Protein AF-A0A1Z9ASZ4-F1 (afdb_monomer_lite)

Foldseek 3Di:
DDDPPPPPPLPLQLLLCCQQQALVSNDFPVVLLLVLLVVLQVLQVPFQFEEEQEDLEQLLSLLVCVLCVVLVHAYEYEYWPPADDHDDDPRHGYDDSCVRVVRNTHDVQSVLLCCLSRHPWKYKYWDNQFDAFSVLSNVVSVVLVPDDLQEKEWEFEDDDPVCVVVVPPGFTHDTIIMHTSNRSVQLLCCLQGFGFQSLSRPNHDPDPVSSVVSVPFRGHGRSSVVVCVVPPRDPSHYYHYDYVVNGVLRRQDPVPQPPFDQPFDPGSGGRVSVGNLVRDPPCVSCVVSVSNVSRDPVSDDPVSPPDPDDPPDD

pLDDT: mean 88.01, std 15.87, range [30.89, 98.69]

Radius of gyration: 20.15 Å; chains: 1; bounding box: 49×60×60 Å

Sequence (314 aa):
MTTAVDMYDVSDTLLYSTGKGNWKGFQVPLSSIVKAAESWKKLCANHSKLWLCWNVDPDWCLVQQKLARECGYTPLVGGDSRARPPKLIDGAIYIDFNKHLNLPMFHMVLAIEFAFLYVPDKLAFWHSDLLVRREKLHRIADKMDLMSDKEMLVTLPGRGMKQRLLGQQRRYWELIGCTNRKISEHQFKRGAGWMANIMYHPMSPQDQVEKRRRAKQYYDHGAGVLYWAEHYKPKDCQIHVIKEALLDEGHFSRIRAKNYRSVSPNNAKRDLTSELSLNFNLKDEAAKLGLSDLIAPEDVSTDNVISMTRASGR

Secondary structure (DSSP, 8-state):
------TT-S-HHHHHHHHTTBGGG--S-HHHHHHHHHHHHHHHTT-SEEEEEEESSHHHHHHHHHHHHHTTPEEEEEE-TTSPPPP--TT-EE--TTTTT--S---HHHHHHTHHHH-SSEEEEE-TTB---HHHHHHHHHHHHT--TTEEEEEEPP--HHHHHTT-S--S-SSEEEEEHHHHHHHHHTT-SSSB-GGG-TT----HHHHHHHHTS--STTHHHHHHHHHT--TT-EEEEEEGGGTGGGB--TTT-TT----S-SSTT--STTTHHHH--HHHHHHHHT-GGG--TTTS-GGG----------

Structure (mmCIF, N/CA/C/O backbone):
data_AF-A0A1Z9ASZ4-F1
#
_entry.id   AF-A0A1Z9ASZ4-F1
#
loop_
_atom_site.group_PDB
_atom_site.id
_atom_site.type_symbol
_atom_site.label_atom_id
_atom_site.label_alt_id
_atom_site.label_comp_id
_atom_site.label_asym_id
_atom_site.label_entity_id
_atom_site.label_seq_id
_atom_site.pdbx_PDB_ins_code
_atom_site.Cartn_x
_atom_site.Cartn_y
_atom_site.Cartn_z
_atom_site.occupancy
_atom_site.B_iso_or_equiv
_atom_site.auth_seq_id
_atom_site.auth_comp_id
_atom_site.auth_asym_id
_atom_site.auth_atom_id
_atom_site.pdbx_PDB_model_num
ATOM 1 N N . MET A 1 1 ? 7.250 -41.733 -30.964 1.00 35.12 1 MET A N 1
ATOM 2 C CA . MET A 1 1 ? 6.402 -41.203 -29.878 1.00 35.12 1 MET A CA 1
ATOM 3 C C . MET A 1 1 ? 7.183 -40.105 -29.184 1.00 35.12 1 MET A C 1
ATOM 5 O O . MET A 1 1 ? 7.992 -40.376 -28.310 1.00 35.12 1 MET A O 1
ATOM 9 N N . THR A 1 2 ? 7.044 -38.887 -29.688 1.00 30.89 2 THR A N 1
ATOM 10 C CA . THR A 1 2 ? 7.674 -37.679 -29.156 1.00 30.89 2 THR A CA 1
ATOM 11 C C . THR A 1 2 ? 6.819 -37.189 -27.997 1.00 30.89 2 THR A C 1
ATOM 13 O O . THR A 1 2 ? 5.668 -36.808 -28.188 1.00 30.89 2 THR A O 1
ATOM 16 N N . THR A 1 3 ? 7.364 -37.267 -26.786 1.00 34.31 3 THR A N 1
ATOM 17 C CA . THR A 1 3 ? 6.766 -36.704 -25.577 1.00 34.31 3 THR A CA 1
ATOM 18 C C . THR A 1 3 ? 6.624 -35.200 -25.760 1.00 34.31 3 THR A C 1
ATOM 20 O O . THR A 1 3 ? 7.624 -34.485 -25.847 1.00 34.31 3 THR A O 1
ATOM 23 N N . ALA A 1 4 ? 5.378 -34.741 -25.860 1.00 40.03 4 ALA A N 1
ATOM 24 C CA . ALA A 1 4 ? 5.032 -33.338 -25.745 1.00 40.03 4 ALA A CA 1
ATOM 25 C C . ALA A 1 4 ? 5.576 -32.832 -24.405 1.00 40.03 4 ALA A C 1
ATOM 27 O O . ALA A 1 4 ? 5.196 -33.321 -23.344 1.00 40.03 4 ALA A O 1
ATOM 28 N N . VAL A 1 5 ? 6.525 -31.904 -24.466 1.00 41.91 5 VAL A N 1
ATOM 29 C CA . VAL A 1 5 ? 6.928 -31.120 -23.304 1.00 41.91 5 VAL A CA 1
ATOM 30 C C . VAL A 1 5 ? 5.738 -30.222 -22.990 1.00 41.91 5 VAL A C 1
ATOM 32 O O . VAL A 1 5 ? 5.349 -29.410 -23.829 1.00 41.91 5 VAL A O 1
ATOM 35 N N . ASP A 1 6 ? 5.130 -30.435 -21.825 1.00 38.50 6 ASP A N 1
ATOM 36 C CA . ASP A 1 6 ? 3.978 -29.692 -21.322 1.00 38.50 6 ASP A CA 1
ATOM 37 C C . ASP A 1 6 ? 4.259 -28.182 -21.335 1.00 38.50 6 ASP A C 1
ATOM 39 O O . ASP A 1 6 ? 4.896 -27.621 -20.447 1.00 38.50 6 ASP A O 1
ATOM 43 N N . MET A 1 7 ? 3.762 -27.503 -22.367 1.00 39.53 7 MET A N 1
ATOM 44 C CA . MET A 1 7 ? 3.730 -26.042 -22.465 1.00 39.53 7 MET A CA 1
ATOM 45 C C . MET A 1 7 ? 2.638 -25.412 -21.577 1.00 39.53 7 MET A C 1
ATOM 47 O O . MET A 1 7 ? 2.485 -24.192 -21.575 1.00 39.53 7 MET A O 1
ATOM 51 N N . TYR A 1 8 ? 1.881 -26.222 -20.829 1.00 42.38 8 TYR A N 1
ATOM 52 C CA . TYR A 1 8 ? 0.803 -25.772 -19.943 1.00 42.38 8 TYR A CA 1
ATOM 53 C C . TYR A 1 8 ? 1.256 -25.466 -18.511 1.00 42.38 8 TYR A C 1
ATOM 55 O O . TYR A 1 8 ? 0.498 -24.866 -17.755 1.00 42.38 8 TYR A O 1
ATOM 63 N N . ASP A 1 9 ? 2.502 -25.783 -18.159 1.00 44.31 9 ASP A N 1
ATOM 64 C CA . ASP A 1 9 ? 3.095 -25.466 -16.861 1.00 44.31 9 ASP A CA 1
ATOM 65 C C . ASP A 1 9 ? 3.901 -24.155 -16.957 1.00 44.31 9 ASP A C 1
ATOM 67 O O . ASP A 1 9 ? 5.096 -24.095 -16.652 1.00 44.31 9 ASP A O 1
ATOM 71 N N . VAL A 1 10 ? 3.255 -23.055 -17.388 1.00 51.34 10 VAL A N 1
ATOM 72 C CA . VAL A 1 10 ? 3.687 -21.721 -16.926 1.00 51.34 10 VAL A CA 1
ATOM 73 C C . VAL A 1 10 ? 3.505 -21.782 -15.420 1.00 51.34 10 VAL A C 1
ATOM 75 O O . VAL A 1 10 ? 2.415 -21.511 -14.928 1.00 51.34 10 VAL A O 1
ATOM 78 N N . SER A 1 11 ? 4.539 -22.281 -14.732 1.00 67.25 11 SER A N 1
ATOM 79 C CA . SER A 1 11 ? 4.334 -22.987 -13.470 1.00 67.25 11 SER A CA 1
ATOM 80 C C . SER A 1 11 ? 3.503 -22.132 -12.538 1.00 67.25 11 SER A C 1
ATOM 82 O O . SER A 1 11 ? 3.801 -20.942 -12.409 1.00 67.25 11 SER A O 1
ATOM 84 N N . ASP A 1 12 ? 2.495 -22.702 -11.881 1.00 77.81 12 ASP A N 1
ATOM 85 C CA . ASP A 1 12 ? 1.657 -21.984 -10.911 1.00 77.81 12 ASP A CA 1
ATOM 86 C C . ASP A 1 12 ? 2.499 -21.070 -10.005 1.00 77.81 12 ASP A C 1
ATOM 88 O O . ASP A 1 12 ? 2.131 -19.944 -9.681 1.00 77.81 12 ASP A O 1
ATOM 92 N N . THR A 1 13 ? 3.702 -21.527 -9.657 1.00 82.06 13 THR A N 1
ATOM 93 C CA . THR A 1 13 ? 4.738 -20.787 -8.933 1.00 82.06 13 THR A CA 1
ATOM 94 C C . THR A 1 13 ? 5.042 -19.386 -9.493 1.00 82.06 13 THR A C 1
ATOM 96 O O . THR A 1 13 ? 5.211 -18.453 -8.706 1.00 82.06 13 THR A O 1
ATOM 99 N N . LEU A 1 14 ? 5.115 -19.197 -10.812 1.00 87.69 14 LEU A N 1
ATOM 100 C CA . LEU A 1 14 ? 5.319 -17.896 -11.462 1.00 87.69 14 LEU A CA 1
ATOM 101 C C . LEU A 1 14 ? 4.083 -16.994 -11.351 1.00 87.69 14 LEU A C 1
ATOM 103 O O . LEU A 1 14 ? 4.230 -15.805 -11.063 1.00 87.69 14 LEU A O 1
ATOM 107 N N . LEU A 1 15 ? 2.872 -17.539 -11.488 1.00 89.50 15 LEU A N 1
ATOM 108 C CA . LEU A 1 15 ? 1.638 -16.774 -11.269 1.00 89.50 15 LEU A CA 1
ATOM 109 C C . LEU A 1 15 ? 1.480 -16.368 -9.797 1.00 89.50 15 LEU A C 1
ATOM 111 O O . LEU A 1 15 ? 1.168 -15.212 -9.510 1.00 89.50 15 LEU A O 1
ATOM 115 N N . TYR A 1 16 ? 1.808 -17.255 -8.854 1.00 90.81 16 TYR A N 1
ATOM 116 C CA . TYR A 1 16 ? 1.920 -16.910 -7.431 1.00 90.81 16 TYR A CA 1
ATOM 117 C C . TYR A 1 16 ? 2.991 -15.842 -7.187 1.00 90.81 16 TYR A C 1
ATOM 119 O O . TYR A 1 16 ? 2.774 -14.913 -6.414 1.00 90.81 16 TYR A O 1
ATOM 127 N N . SER A 1 17 ? 4.144 -15.930 -7.855 1.00 91.81 17 SER A N 1
ATOM 128 C CA . SER A 1 17 ? 5.207 -14.921 -7.759 1.00 91.81 17 SER A CA 1
ATOM 129 C C . SER A 1 17 ? 4.745 -13.555 -8.289 1.00 91.81 17 SER A C 1
ATOM 131 O O . SER A 1 17 ? 5.001 -12.531 -7.653 1.00 91.81 17 SER A O 1
ATOM 133 N N . THR A 1 18 ? 3.995 -13.543 -9.396 1.00 93.94 18 THR A N 1
ATOM 134 C CA . THR A 1 18 ? 3.327 -12.345 -9.930 1.00 93.94 18 THR A CA 1
ATOM 135 C C . THR A 1 18 ? 2.382 -11.757 -8.888 1.00 93.94 18 THR A C 1
ATOM 137 O O . THR A 1 18 ? 2.548 -10.602 -8.499 1.00 93.94 18 THR A O 1
ATOM 140 N N . GLY A 1 19 ? 1.448 -12.567 -8.382 1.00 93.69 19 GLY A N 1
ATOM 141 C CA . GLY A 1 19 ? 0.474 -12.170 -7.364 1.00 93.69 19 GLY A CA 1
ATOM 142 C C . GLY A 1 19 ? 1.111 -11.661 -6.076 1.00 93.69 19 GLY A C 1
ATOM 143 O O . GLY A 1 19 ? 0.624 -10.704 -5.480 1.00 93.69 19 GLY A O 1
ATOM 144 N N . LYS A 1 20 ? 2.255 -12.227 -5.682 1.00 92.81 20 LYS A N 1
ATOM 145 C CA . LYS A 1 20 ? 3.039 -11.787 -4.523 1.00 92.81 20 LYS A CA 1
ATOM 146 C C . LYS A 1 20 ? 3.729 -10.433 -4.726 1.00 92.81 20 LYS A C 1
ATOM 148 O O . LYS A 1 20 ? 4.230 -9.881 -3.754 1.00 92.81 20 LYS A O 1
ATOM 153 N N . GLY A 1 21 ? 3.744 -9.884 -5.941 1.00 94.81 21 GLY A N 1
ATOM 154 C CA . GLY A 1 21 ? 4.384 -8.604 -6.228 1.00 94.81 21 GLY A CA 1
ATOM 155 C C . GLY A 1 21 ? 5.868 -8.721 -6.566 1.00 94.81 21 GLY A C 1
ATOM 156 O O . GLY A 1 21 ? 6.655 -7.872 -6.155 1.00 94.81 21 GLY A O 1
ATOM 157 N N . ASN A 1 22 ? 6.280 -9.767 -7.287 1.00 95.75 22 ASN A N 1
ATOM 158 C CA . ASN A 1 22 ? 7.680 -10.005 -7.639 1.00 95.75 22 ASN A CA 1
ATOM 159 C C . ASN A 1 22 ? 7.928 -9.911 -9.152 1.00 95.75 22 ASN A C 1
ATOM 161 O O . ASN A 1 22 ? 7.478 -10.765 -9.918 1.00 95.75 22 ASN A O 1
ATOM 165 N N . TRP A 1 23 ? 8.737 -8.932 -9.570 1.00 96.12 23 TRP A N 1
ATOM 166 C CA . TRP A 1 23 ? 9.070 -8.712 -10.981 1.00 96.12 23 TRP A CA 1
ATOM 167 C C . TRP A 1 23 ? 9.776 -9.894 -11.647 1.00 96.12 23 TRP A C 1
ATOM 169 O O . TRP A 1 23 ? 9.558 -10.139 -12.828 1.00 96.12 23 TRP A O 1
ATOM 179 N N . LYS A 1 24 ? 10.575 -10.676 -10.907 1.00 93.62 24 LYS A N 1
ATOM 180 C CA . LYS A 1 24 ? 11.282 -11.844 -11.465 1.00 93.62 24 LYS A CA 1
ATOM 181 C C . LYS A 1 24 ? 10.321 -12.909 -11.999 1.00 93.62 24 LYS A C 1
ATOM 183 O O . LYS A 1 24 ? 10.670 -13.633 -12.924 1.00 93.62 24 LYS A O 1
ATOM 188 N N . GLY A 1 25 ? 9.148 -13.038 -11.381 1.00 90.94 25 GLY A N 1
ATOM 189 C CA . GLY A 1 25 ? 8.134 -14.011 -11.778 1.00 90.94 25 GLY A CA 1
ATOM 190 C C . GLY A 1 25 ? 6.957 -13.411 -12.535 1.00 90.94 25 GLY A C 1
ATOM 191 O O . GLY A 1 25 ? 6.020 -14.149 -12.802 1.00 90.94 25 GLY A O 1
ATOM 192 N N . PHE A 1 26 ? 6.978 -12.117 -12.858 1.00 94.19 26 PHE A N 1
ATOM 193 C CA . PHE A 1 26 ? 5.825 -11.388 -13.385 1.00 94.19 26 PHE A CA 1
ATOM 194 C C . PHE A 1 26 ? 5.412 -11.882 -14.782 1.00 94.19 26 PHE A C 1
ATOM 196 O O . PHE A 1 26 ? 6.196 -11.777 -15.721 1.00 94.19 26 PHE A O 1
ATOM 203 N N . GLN A 1 27 ? 4.194 -12.418 -14.914 1.00 92.69 27 GLN A N 1
ATOM 204 C CA . GLN A 1 27 ? 3.675 -12.995 -16.171 1.00 92.69 27 GLN A CA 1
ATOM 205 C C . GLN A 1 27 ? 2.541 -12.186 -16.816 1.00 92.69 27 GLN A C 1
ATOM 207 O O . GLN A 1 27 ? 2.201 -12.408 -17.975 1.00 92.69 27 GLN A O 1
ATOM 212 N N . VAL A 1 28 ? 1.920 -11.262 -16.082 1.00 93.00 28 VAL A N 1
ATOM 213 C CA . VAL A 1 28 ? 0.759 -10.516 -16.585 1.00 93.00 28 VAL A CA 1
ATOM 214 C C . VAL A 1 28 ? 1.215 -9.420 -17.556 1.00 93.00 28 VAL A C 1
ATOM 216 O O . VAL A 1 28 ? 2.098 -8.640 -17.210 1.00 93.00 28 VAL A O 1
ATOM 219 N N . PRO A 1 29 ? 0.614 -9.274 -18.751 1.00 94.94 29 PRO A N 1
ATOM 220 C CA . PRO A 1 29 ? 0.920 -8.145 -19.623 1.00 94.94 29 PRO A CA 1
ATOM 221 C C . PRO A 1 29 ? 0.604 -6.807 -18.944 1.00 94.94 29 PRO A C 1
ATOM 223 O O . PRO A 1 29 ? -0.482 -6.621 -18.393 1.00 94.94 29 PRO A O 1
ATOM 226 N N . LEU A 1 30 ? 1.510 -5.828 -19.036 1.00 96.38 30 LEU A N 1
ATOM 227 C CA . LEU A 1 30 ? 1.266 -4.490 -18.475 1.00 96.38 30 LEU A CA 1
ATOM 228 C C . LEU A 1 30 ? 0.004 -3.832 -19.051 1.00 96.38 30 LEU A C 1
ATOM 230 O O . LEU A 1 30 ? -0.693 -3.116 -18.339 1.00 96.38 30 LEU A O 1
ATOM 234 N N . SER A 1 31 ? -0.324 -4.101 -20.317 1.00 96.81 31 SER A N 1
ATOM 235 C CA . SER A 1 31 ? -1.560 -3.629 -20.948 1.00 96.81 31 SER A CA 1
ATOM 236 C C . SER A 1 31 ? -2.815 -4.143 -20.234 1.00 96.81 31 SER A C 1
ATOM 238 O O . SER A 1 31 ? -3.788 -3.400 -20.116 1.00 96.81 31 SER A O 1
ATOM 240 N N . SER A 1 32 ? -2.787 -5.367 -19.699 1.00 96.62 32 SER A N 1
ATOM 241 C CA . SER A 1 32 ? -3.884 -5.929 -18.903 1.00 96.62 32 SER A CA 1
ATOM 242 C C . SER A 1 32 ? -4.061 -5.181 -17.582 1.00 96.62 32 SER A C 1
ATOM 244 O O . SER A 1 32 ? -5.193 -4.891 -17.200 1.00 96.62 32 SER A O 1
ATOM 246 N N . ILE A 1 33 ? -2.960 -4.802 -16.921 1.00 96.56 33 ILE A N 1
ATOM 247 C CA . ILE A 1 33 ? -3.000 -3.966 -15.710 1.00 96.56 33 ILE A CA 1
ATOM 248 C C . ILE A 1 33 ? -3.579 -2.586 -16.026 1.00 96.56 33 ILE A C 1
ATOM 250 O O . ILE A 1 33 ? -4.487 -2.129 -15.338 1.00 96.56 33 ILE A O 1
ATOM 254 N N . VAL A 1 34 ? -3.088 -1.936 -17.086 1.00 97.75 34 VAL A N 1
ATOM 255 C CA . VAL A 1 34 ? -3.568 -0.611 -17.507 1.00 97.75 34 VAL A CA 1
ATOM 256 C C . VAL A 1 34 ? -5.065 -0.645 -17.808 1.00 97.75 34 VAL A C 1
ATOM 258 O O . VAL A 1 34 ? -5.797 0.219 -17.330 1.00 97.75 34 VAL A O 1
ATOM 261 N N . LYS A 1 35 ? -5.533 -1.675 -18.521 1.00 97.56 35 LYS A N 1
ATOM 262 C CA . LYS A 1 35 ? -6.955 -1.869 -18.821 1.00 97.56 35 LYS A CA 1
ATOM 263 C C . LYS A 1 35 ? -7.788 -2.111 -17.558 1.00 97.56 35 LYS A C 1
ATOM 265 O O . LYS A 1 35 ? -8.846 -1.510 -17.403 1.00 97.56 35 LYS A O 1
ATOM 270 N N . ALA A 1 36 ? -7.322 -2.955 -16.635 1.00 96.50 36 ALA A N 1
ATOM 271 C CA . ALA A 1 36 ? -8.015 -3.190 -15.366 1.00 96.50 36 ALA A CA 1
ATOM 272 C C . ALA A 1 36 ? -8.135 -1.893 -14.544 1.00 96.50 36 ALA A C 1
ATOM 274 O O . ALA A 1 36 ? -9.211 -1.577 -14.019 1.00 96.50 36 ALA A O 1
ATOM 275 N N . ALA A 1 37 ? -7.065 -1.094 -14.526 1.00 97.94 37 ALA A N 1
ATOM 276 C CA . ALA A 1 37 ? -6.996 0.169 -13.807 1.00 97.94 37 ALA A CA 1
ATOM 277 C C . ALA A 1 37 ? -7.974 1.242 -14.306 1.00 97.94 37 ALA A C 1
ATOM 279 O O . ALA A 1 37 ? -8.291 2.155 -13.546 1.00 97.94 37 ALA A O 1
ATOM 280 N N . GLU A 1 38 ? -8.522 1.130 -15.520 1.00 97.81 38 GLU A N 1
ATOM 281 C CA . GLU A 1 38 ? -9.578 2.036 -15.995 1.00 97.81 38 GLU A CA 1
ATOM 282 C C . GLU A 1 38 ? -10.813 1.994 -15.087 1.00 97.81 38 GLU A C 1
ATOM 284 O O . GLU A 1 38 ? -11.397 3.033 -14.772 1.00 97.81 38 GLU A O 1
ATOM 289 N N . SER A 1 39 ? -11.199 0.796 -14.638 1.00 96.75 39 SER A N 1
ATOM 290 C CA . SER A 1 39 ? -12.317 0.615 -13.707 1.00 96.75 39 SER A CA 1
ATOM 291 C C . SER A 1 39 ? -11.983 1.141 -12.311 1.00 96.75 39 SER A C 1
ATOM 293 O O . SER A 1 39 ? -12.792 1.847 -11.710 1.00 96.75 39 SER A O 1
ATOM 295 N N . TRP A 1 40 ? -10.763 0.880 -11.836 1.00 97.75 40 TRP A N 1
ATOM 296 C CA . TRP A 1 40 ? -10.290 1.337 -10.531 1.00 97.75 40 TRP A CA 1
ATOM 297 C C . TRP A 1 40 ? -10.275 2.864 -10.470 1.00 97.75 40 TRP A C 1
ATOM 299 O O . TRP A 1 40 ? -10.755 3.468 -9.516 1.00 97.75 40 TRP A O 1
ATOM 309 N N . LYS A 1 41 ? -9.801 3.497 -11.547 1.00 98.06 41 LYS A N 1
ATOM 310 C CA . LYS A 1 41 ? -9.755 4.951 -11.691 1.00 98.06 41 LYS A CA 1
ATOM 311 C C . LYS A 1 41 ? -11.144 5.578 -11.630 1.00 98.06 41 LYS A C 1
ATOM 313 O O . LYS A 1 41 ? -11.299 6.619 -11.001 1.00 98.06 41 LYS A O 1
ATOM 318 N N . LYS A 1 42 ? -12.149 4.963 -12.268 1.00 97.62 42 LYS A N 1
ATOM 319 C CA . LYS A 1 42 ? -13.539 5.452 -12.223 1.00 97.62 42 LYS A CA 1
ATOM 320 C C . LYS A 1 42 ? -14.086 5.448 -10.798 1.00 97.62 42 LYS A C 1
ATOM 322 O O . LYS A 1 42 ? -14.699 6.429 -10.397 1.00 97.62 42 LYS A O 1
ATOM 327 N N . LEU A 1 43 ? -13.822 4.383 -10.040 1.00 97.31 43 LEU A N 1
ATOM 328 C CA . LEU A 1 43 ? -14.247 4.269 -8.642 1.00 97.31 43 LEU A CA 1
ATOM 329 C C . LEU A 1 43 ? -13.542 5.295 -7.740 1.00 97.31 43 LEU A C 1
ATOM 331 O O . LEU A 1 43 ? -14.159 5.846 -6.838 1.00 97.31 43 LEU A O 1
ATOM 335 N N . CYS A 1 44 ? -12.275 5.605 -8.017 1.00 97.69 44 CYS A N 1
ATOM 336 C CA . CYS A 1 44 ? -11.472 6.520 -7.203 1.00 97.69 44 CYS A CA 1
ATOM 337 C C . CYS A 1 44 ? -11.568 8.005 -7.601 1.00 97.69 44 CYS A C 1
ATOM 339 O O . CYS A 1 44 ? -11.042 8.852 -6.882 1.00 97.69 44 CYS A O 1
ATOM 341 N N . ALA A 1 45 ? -12.201 8.347 -8.729 1.00 95.19 45 ALA A N 1
ATOM 342 C CA . ALA A 1 45 ? -12.064 9.660 -9.375 1.00 95.19 45 ALA A CA 1
ATOM 343 C C . ALA A 1 45 ? -12.410 10.864 -8.478 1.00 95.19 45 ALA A C 1
ATOM 345 O O . ALA A 1 45 ? -11.771 11.907 -8.591 1.00 95.19 45 ALA A O 1
ATOM 346 N N . ASN A 1 46 ? -13.380 10.709 -7.573 1.00 92.75 46 ASN A N 1
ATOM 347 C CA . ASN A 1 46 ? -13.906 11.796 -6.741 1.00 92.75 46 ASN A CA 1
ATOM 348 C C . ASN A 1 46 ? -13.365 11.792 -5.299 1.00 92.75 46 ASN A C 1
ATOM 350 O O . ASN A 1 46 ? -13.909 12.479 -4.438 1.00 92.75 46 ASN A O 1
ATOM 354 N N . HIS A 1 47 ? -12.301 11.033 -5.023 1.00 94.00 47 HIS A N 1
ATOM 355 C CA . HIS A 1 47 ? -11.778 10.842 -3.669 1.00 94.00 47 HIS A CA 1
ATOM 356 C C . HIS A 1 47 ? -10.319 11.287 -3.567 1.00 94.00 47 HIS A C 1
ATOM 358 O O . HIS A 1 47 ? -9.404 10.562 -3.945 1.00 94.00 47 HIS A O 1
ATOM 364 N N . SER A 1 48 ? -10.082 12.480 -3.021 1.00 86.38 48 SER A N 1
ATOM 365 C CA . SER A 1 48 ? -8.729 13.035 -2.844 1.00 86.38 48 SER A CA 1
ATOM 366 C C . SER A 1 48 ? -7.945 12.405 -1.686 1.00 86.38 48 SER A C 1
ATOM 368 O O . SER A 1 48 ? -6.716 12.452 -1.683 1.00 86.38 48 SER A O 1
ATOM 370 N N . LYS A 1 49 ? -8.639 11.793 -0.719 1.00 93.06 49 LYS A N 1
ATOM 371 C CA . LYS A 1 49 ? -8.053 11.117 0.446 1.00 93.06 49 LYS A CA 1
ATOM 372 C C . LYS A 1 49 ? -8.439 9.644 0.451 1.00 93.06 49 LYS A C 1
ATOM 374 O O . LYS A 1 49 ? -9.491 9.280 0.971 1.00 93.06 49 LYS A O 1
ATOM 379 N N . LEU A 1 50 ? -7.595 8.804 -0.140 1.00 98.06 50 LEU A N 1
ATOM 380 C CA . LEU A 1 50 ? -7.791 7.355 -0.176 1.00 98.06 50 LEU A CA 1
ATOM 381 C C . LEU A 1 50 ? -6.827 6.659 0.780 1.00 98.06 50 LEU A C 1
ATOM 383 O O . LEU A 1 50 ? -5.628 6.952 0.778 1.00 98.06 50 LEU A O 1
ATOM 387 N N . TRP A 1 51 ? -7.349 5.706 1.553 1.00 98.62 51 TRP A N 1
ATOM 388 C CA . TRP A 1 51 ? -6.546 4.831 2.404 1.00 98.62 51 TRP A CA 1
ATOM 389 C C . TRP A 1 51 ? -6.771 3.366 2.035 1.00 98.62 51 TRP A C 1
ATOM 391 O O . TRP A 1 51 ? -7.856 2.829 2.255 1.00 98.62 51 TRP A O 1
ATOM 401 N N . LEU A 1 52 ? -5.749 2.705 1.488 1.00 98.69 52 LEU A N 1
ATOM 402 C CA . LEU A 1 52 ? -5.815 1.291 1.129 1.00 98.69 52 LEU A CA 1
ATOM 403 C C . LEU A 1 52 ? -5.891 0.422 2.390 1.00 98.69 52 LEU A C 1
ATOM 405 O O . LEU A 1 52 ? -4.907 0.291 3.121 1.00 98.69 52 LEU A O 1
ATOM 409 N N . CYS A 1 53 ? -7.050 -0.191 2.607 1.00 98.44 53 CYS A N 1
ATOM 410 C CA . CYS A 1 53 ? -7.296 -1.197 3.634 1.00 98.44 53 CYS A CA 1
ATOM 411 C C . CYS A 1 53 ? -7.254 -2.572 2.957 1.00 98.44 53 CYS A C 1
ATOM 413 O O . CYS A 1 53 ? -8.157 -2.916 2.192 1.00 98.44 53 CYS A O 1
ATOM 415 N N . TRP A 1 54 ? -6.181 -3.337 3.176 1.00 97.88 54 TRP A N 1
ATOM 416 C CA . TRP A 1 54 ? -5.982 -4.609 2.481 1.00 97.88 54 TRP A CA 1
ATOM 417 C C . TRP A 1 54 ? -6.572 -5.781 3.264 1.00 97.88 54 TRP A C 1
ATOM 419 O O . TRP A 1 54 ? -6.077 -6.146 4.329 1.00 97.88 54 TRP A O 1
ATOM 429 N N . ASN A 1 55 ? -7.618 -6.390 2.717 1.00 97.06 55 ASN A N 1
ATOM 430 C CA . ASN A 1 55 ? -8.303 -7.516 3.323 1.00 97.06 55 ASN A CA 1
ATOM 431 C C . ASN A 1 55 ? -7.497 -8.814 3.171 1.00 97.06 55 ASN A C 1
ATOM 433 O O . ASN A 1 55 ? -7.377 -9.371 2.077 1.00 97.06 55 ASN A O 1
ATOM 437 N N . VAL A 1 56 ? -6.982 -9.300 4.297 1.00 94.12 56 VAL A N 1
ATOM 438 C CA . VAL A 1 56 ? -6.578 -10.705 4.484 1.00 94.12 56 VAL A CA 1
ATOM 439 C C . VAL A 1 56 ? -7.446 -11.399 5.531 1.00 94.12 56 VAL A C 1
ATOM 441 O O . VAL A 1 56 ? -7.579 -12.614 5.498 1.00 94.12 56 VAL A O 1
ATOM 444 N N . ASP A 1 57 ? -8.074 -10.624 6.414 1.00 93.69 57 ASP A N 1
ATOM 445 C CA . ASP A 1 57 ? -9.095 -11.058 7.355 1.00 93.69 57 ASP A CA 1
ATOM 446 C C . ASP A 1 57 ? -10.193 -9.972 7.421 1.00 93.69 57 ASP A C 1
ATOM 448 O O . ASP A 1 57 ? -9.859 -8.802 7.656 1.00 93.69 57 ASP A O 1
ATOM 452 N N . PRO A 1 58 ? -11.479 -10.323 7.206 1.00 93.62 58 PRO A N 1
ATOM 453 C CA . PRO A 1 58 ? -12.577 -9.356 7.159 1.00 93.62 58 PRO A CA 1
ATOM 454 C C . PRO A 1 58 ? -12.727 -8.500 8.413 1.00 93.62 58 PRO A C 1
ATOM 456 O O . PRO A 1 58 ? -13.032 -7.311 8.299 1.00 93.62 58 PRO A O 1
ATOM 459 N N . ASP A 1 59 ? -12.515 -9.083 9.592 1.00 92.88 59 ASP A N 1
ATOM 460 C CA . ASP A 1 59 ? -12.801 -8.422 10.864 1.00 92.88 59 ASP A CA 1
ATOM 461 C C . ASP A 1 59 ? -11.683 -7.411 11.168 1.00 92.88 59 ASP A C 1
ATOM 463 O O . ASP A 1 59 ? -11.938 -6.265 11.546 1.00 92.88 59 ASP A O 1
ATOM 467 N N . TRP A 1 60 ? -10.434 -7.788 10.885 1.00 94.88 60 TRP A N 1
ATOM 468 C CA . TRP A 1 60 ? -9.285 -6.880 10.945 1.00 94.88 60 TRP A CA 1
ATOM 469 C C . TRP A 1 60 ? -9.403 -5.741 9.930 1.00 94.88 60 TRP A C 1
ATOM 471 O O . TRP A 1 60 ? -9.184 -4.572 10.264 1.00 94.88 60 TRP A O 1
ATOM 481 N N . CYS A 1 61 ? -9.791 -6.072 8.695 1.00 97.06 61 CYS A N 1
ATOM 482 C CA . CYS A 1 61 ? -10.003 -5.091 7.638 1.00 97.06 61 CYS A CA 1
ATOM 483 C C . CYS A 1 61 ? -11.096 -4.085 8.021 1.00 97.06 61 CYS A C 1
ATOM 485 O O . CYS A 1 61 ? -10.959 -2.893 7.749 1.00 97.06 61 CYS A O 1
ATOM 487 N N . LEU A 1 62 ? -12.161 -4.532 8.689 1.00 96.69 62 LEU A N 1
ATOM 488 C CA . LEU A 1 62 ? -13.236 -3.657 9.146 1.00 96.69 62 LEU A CA 1
ATOM 489 C C . LEU A 1 62 ? -12.753 -2.639 10.192 1.00 96.69 62 LEU A C 1
ATOM 491 O O . LEU A 1 62 ? -13.082 -1.455 10.087 1.00 96.69 62 LEU A O 1
ATOM 495 N N . VAL A 1 63 ? -11.930 -3.056 11.162 1.00 97.19 63 VAL A N 1
ATOM 496 C CA . VAL A 1 63 ? -11.328 -2.129 12.143 1.00 97.19 63 VAL A CA 1
ATOM 497 C C . VAL A 1 63 ? -10.439 -1.101 11.440 1.00 97.19 63 VAL A C 1
ATOM 499 O O . VAL A 1 63 ? -10.533 0.097 11.713 1.00 97.19 63 VAL A O 1
ATOM 502 N N . GLN A 1 64 ? -9.627 -1.548 10.482 1.00 98.00 64 GLN A N 1
ATOM 503 C CA . GLN A 1 64 ? -8.801 -0.673 9.649 1.00 98.00 64 GLN A CA 1
ATOM 504 C C . GLN A 1 64 ? -9.642 0.352 8.868 1.00 98.00 64 GLN A C 1
ATOM 506 O O . GLN A 1 64 ? -9.329 1.543 8.881 1.00 98.00 64 GLN A O 1
ATOM 511 N N . GLN A 1 65 ? -10.747 -0.067 8.247 1.00 98.25 65 GLN A N 1
ATOM 512 C CA . GLN A 1 65 ? -11.657 0.851 7.554 1.00 98.25 65 GLN A CA 1
ATOM 513 C C . GLN A 1 65 ? -12.212 1.924 8.499 1.00 98.25 65 GLN A C 1
ATOM 515 O O . GLN A 1 65 ? -12.220 3.107 8.152 1.00 98.25 65 GLN A O 1
ATOM 520 N N . LYS A 1 66 ? -12.652 1.534 9.704 1.00 98.00 66 LYS A N 1
ATOM 521 C CA . LYS A 1 66 ? -13.177 2.477 10.704 1.00 98.00 66 LYS A CA 1
ATOM 522 C C . LYS A 1 66 ? -12.113 3.494 11.125 1.00 98.00 66 LYS A C 1
ATOM 524 O O . LYS A 1 66 ? -12.410 4.685 11.149 1.00 98.00 66 LYS A O 1
ATOM 529 N N . LEU A 1 67 ? -10.878 3.047 11.357 1.00 98.25 67 LEU A N 1
ATOM 530 C CA . LEU A 1 67 ? -9.737 3.916 11.669 1.00 98.25 67 LEU A CA 1
ATOM 531 C C . LEU A 1 67 ? -9.414 4.907 10.539 1.00 98.25 67 LEU A C 1
ATOM 533 O O . LEU A 1 67 ? -9.182 6.089 10.798 1.00 98.25 67 LEU A O 1
ATOM 537 N N . ALA A 1 68 ? -9.422 4.452 9.283 1.00 98.19 68 ALA A N 1
ATOM 538 C CA . ALA A 1 68 ? -9.206 5.330 8.132 1.00 98.19 68 ALA A CA 1
ATOM 539 C C . ALA A 1 68 ? -10.297 6.412 8.046 1.00 98.19 68 ALA A C 1
ATOM 541 O O . ALA A 1 68 ? -9.989 7.590 7.849 1.00 98.19 68 ALA A O 1
ATOM 542 N N . ARG A 1 69 ? -11.561 6.029 8.271 1.00 98.00 69 ARG A N 1
ATOM 543 C CA . ARG A 1 69 ? -12.695 6.962 8.308 1.00 98.00 69 ARG A CA 1
ATOM 544 C C . ARG A 1 69 ? -12.590 7.967 9.453 1.00 98.00 69 ARG A C 1
ATOM 546 O O . ARG A 1 69 ? -12.862 9.141 9.225 1.00 98.00 69 ARG A O 1
ATOM 553 N N . GLU A 1 70 ? -12.181 7.546 10.652 1.00 97.50 70 GLU A N 1
ATOM 554 C CA . GLU A 1 70 ? -11.939 8.462 11.784 1.00 97.50 70 GLU A CA 1
ATOM 555 C C . GLU A 1 70 ? -10.897 9.538 11.431 1.00 97.50 70 GLU A C 1
ATOM 557 O O . GLU A 1 70 ? -11.028 10.685 11.849 1.00 97.50 70 GLU A O 1
ATOM 562 N N . CYS A 1 71 ? -9.913 9.209 10.589 1.00 97.50 71 CYS A N 1
ATOM 563 C CA . CYS A 1 71 ? -8.916 10.161 10.092 1.00 97.50 71 CYS A CA 1
ATOM 564 C C . CYS A 1 71 ? -9.409 11.036 8.923 1.00 97.50 71 CYS A C 1
ATOM 566 O O . CYS A 1 71 ? -8.627 11.797 8.356 1.00 97.50 71 CYS A O 1
ATOM 568 N N . GLY A 1 72 ? -10.677 10.924 8.518 1.00 96.81 72 GLY A N 1
ATOM 569 C CA . GLY A 1 72 ? -11.239 11.665 7.386 1.00 96.81 72 GLY A CA 1
ATOM 570 C C . GLY A 1 72 ? -10.801 11.146 6.012 1.00 96.81 72 GLY A C 1
ATOM 571 O O . GLY A 1 72 ? -10.932 11.863 5.018 1.00 96.81 72 GLY A O 1
ATOM 572 N N . TYR A 1 73 ? -10.275 9.920 5.935 1.00 98.12 73 TYR A N 1
ATOM 573 C CA . TYR A 1 73 ? -9.941 9.261 4.673 1.00 98.12 73 TYR A CA 1
ATOM 574 C C . TYR A 1 73 ? -11.096 8.371 4.216 1.00 98.12 73 TYR A C 1
ATOM 576 O O . TYR A 1 73 ? -11.786 7.749 5.022 1.00 98.12 73 TYR A O 1
ATOM 584 N N . THR A 1 74 ? -11.282 8.266 2.900 1.00 98.31 74 THR A N 1
ATOM 585 C CA . THR A 1 74 ? -12.148 7.244 2.309 1.00 98.31 74 THR A CA 1
ATOM 586 C C . THR A 1 74 ? -11.413 5.900 2.338 1.00 98.31 74 THR A C 1
ATOM 588 O O . THR A 1 74 ? -10.341 5.791 1.726 1.00 98.31 74 THR A O 1
ATOM 591 N N . PRO A 1 75 ? -11.953 4.862 3.004 1.00 98.62 75 PRO A N 1
ATOM 592 C CA . PRO A 1 75 ? -11.368 3.532 2.943 1.00 98.62 75 PRO A CA 1
ATOM 593 C C . PRO A 1 75 ? -11.484 2.975 1.525 1.00 98.62 75 PRO A C 1
ATOM 595 O O . PRO A 1 75 ? -12.581 2.813 0.989 1.00 98.62 75 PRO A O 1
ATOM 598 N N . LEU A 1 76 ? -10.338 2.672 0.927 1.00 98.69 76 LEU A N 1
ATOM 599 C CA . LEU A 1 76 ? -10.236 1.927 -0.316 1.00 98.69 76 LEU A CA 1
ATOM 600 C C . LEU A 1 76 ? -9.939 0.472 0.029 1.00 98.69 76 LEU A C 1
ATOM 602 O O . LEU A 1 76 ? -8.831 0.138 0.439 1.00 98.69 76 LEU A O 1
ATOM 606 N N . VAL A 1 77 ? -10.926 -0.394 -0.121 1.00 98.62 77 VAL A N 1
ATOM 607 C CA . VAL A 1 77 ? -10.846 -1.795 0.272 1.00 98.62 77 VAL A CA 1
ATOM 608 C C . VAL A 1 77 ? -10.487 -2.643 -0.942 1.00 98.62 77 VAL A C 1
ATOM 610 O O . VAL A 1 77 ? -11.233 -2.710 -1.917 1.00 98.62 77 VAL A O 1
ATOM 613 N N . GLY A 1 78 ? -9.333 -3.296 -0.867 1.00 97.62 78 GLY A N 1
ATOM 614 C CA . GLY A 1 78 ? -8.933 -4.392 -1.752 1.00 97.62 78 GLY A CA 1
ATOM 615 C C . GLY A 1 78 ? -8.654 -5.637 -0.917 1.00 97.62 78 GLY A C 1
ATOM 616 O O . GLY A 1 78 ? -8.793 -5.598 0.304 1.00 97.62 78 GLY A O 1
ATOM 617 N N . GLY A 1 79 ? -8.242 -6.743 -1.526 1.00 95.44 79 GLY A N 1
ATOM 618 C CA . GLY A 1 79 ? -7.929 -7.938 -0.750 1.00 95.44 79 GLY A CA 1
ATOM 619 C C . GLY A 1 79 ? -7.215 -9.022 -1.527 1.00 95.44 79 GLY A C 1
ATOM 620 O O . GLY A 1 79 ? -7.200 -9.028 -2.759 1.00 95.44 79 GLY A O 1
ATOM 621 N N . ASP A 1 80 ? -6.629 -9.948 -0.774 1.00 92.38 80 ASP A N 1
ATOM 622 C CA . ASP A 1 80 ? -6.179 -11.217 -1.330 1.00 92.38 80 ASP A CA 1
ATOM 623 C C . ASP A 1 80 ? -7.414 -12.007 -1.784 1.00 92.38 80 ASP A C 1
ATOM 625 O O . ASP A 1 80 ? -8.373 -12.143 -1.026 1.00 92.38 80 ASP A O 1
ATOM 629 N N . SER A 1 81 ? -7.402 -12.537 -3.007 1.00 88.25 81 SER A N 1
ATOM 630 C CA . SER A 1 81 ? -8.530 -13.290 -3.576 1.00 88.25 81 SER A CA 1
ATOM 631 C C . SER A 1 81 ? -8.877 -14.564 -2.803 1.00 88.25 81 SER A C 1
ATOM 633 O O . SER A 1 81 ? -9.929 -15.152 -3.038 1.00 88.25 81 SER A O 1
ATOM 635 N N . ARG A 1 82 ? -7.996 -15.005 -1.901 1.00 90.19 82 ARG A N 1
ATOM 636 C CA . ARG A 1 82 ? -8.219 -16.145 -1.003 1.00 90.19 82 ARG A CA 1
ATOM 637 C C . ARG A 1 82 ? -8.970 -15.765 0.274 1.00 90.19 82 ARG A C 1
ATOM 639 O O . ARG A 1 82 ? -9.542 -16.638 0.918 1.00 90.19 82 ARG A O 1
ATOM 646 N N . ALA A 1 83 ? -8.964 -14.485 0.649 1.00 89.88 83 ALA A N 1
ATOM 647 C CA . ALA A 1 83 ? -9.652 -14.015 1.841 1.00 89.88 83 ALA A CA 1
ATOM 648 C C . ALA A 1 83 ? -11.169 -14.021 1.622 1.00 89.88 83 ALA A C 1
ATOM 650 O O . ALA A 1 83 ? -11.663 -13.768 0.521 1.00 89.88 83 ALA A O 1
ATOM 651 N N . ARG A 1 84 ? -11.927 -14.238 2.702 1.00 90.50 84 ARG A N 1
ATOM 652 C CA . ARG A 1 84 ? -13.380 -14.023 2.680 1.00 90.50 84 ARG A CA 1
ATOM 653 C C . ARG A 1 84 ? -13.691 -12.564 2.309 1.00 90.50 84 ARG A C 1
ATOM 655 O O . ARG A 1 84 ? -12.910 -11.682 2.676 1.00 90.50 84 ARG A O 1
ATOM 662 N N . PRO A 1 85 ? -14.822 -12.283 1.637 1.00 90.31 85 PRO A N 1
ATOM 663 C CA . PRO A 1 85 ? -15.218 -10.913 1.327 1.00 90.31 85 PRO A CA 1
ATOM 664 C C . PRO A 1 85 ? -15.269 -10.027 2.586 1.00 90.31 85 PRO A C 1
ATOM 666 O O . PRO A 1 85 ? -15.795 -10.468 3.612 1.00 90.31 85 PRO A O 1
ATOM 669 N N . PRO A 1 86 ? -14.732 -8.795 2.538 1.00 92.69 86 PRO A N 1
ATOM 670 C CA . PRO A 1 86 ? -14.764 -7.891 3.679 1.00 92.69 86 PRO A CA 1
ATOM 671 C C . PRO A 1 86 ? -16.164 -7.298 3.870 1.00 92.69 86 PRO A C 1
ATOM 673 O O . PRO A 1 86 ? -16.869 -7.015 2.900 1.00 92.69 86 PRO A O 1
ATOM 676 N N . LYS A 1 87 ? -16.539 -7.027 5.124 1.00 94.38 87 LYS A N 1
ATOM 677 C CA . LYS A 1 87 ? -17.626 -6.082 5.420 1.00 94.38 87 LYS A CA 1
ATOM 678 C C . LYS A 1 87 ? -17.154 -4.675 5.050 1.00 94.38 87 LYS A C 1
ATOM 680 O O . LYS A 1 87 ? -15.999 -4.331 5.303 1.00 94.38 87 LYS A O 1
ATOM 685 N N . LEU A 1 88 ? -18.035 -3.874 4.461 1.00 96.94 88 LEU A N 1
ATOM 686 C CA . LEU A 1 88 ? -17.738 -2.499 4.066 1.00 96.94 88 LEU A CA 1
ATOM 687 C C . LEU A 1 88 ? -18.480 -1.536 4.982 1.00 96.94 88 LEU A C 1
ATOM 689 O O . LEU A 1 88 ? -19.678 -1.704 5.203 1.00 96.94 88 LEU A O 1
ATOM 693 N N . ILE A 1 89 ? -17.778 -0.531 5.499 1.00 96.69 89 ILE A N 1
ATOM 694 C CA . ILE A 1 89 ? -18.445 0.588 6.171 1.00 96.69 89 ILE A CA 1
ATOM 695 C C . ILE A 1 89 ? -19.055 1.547 5.148 1.00 96.69 89 ILE A C 1
ATOM 697 O O . ILE A 1 89 ? -18.573 1.652 4.018 1.00 96.69 89 ILE A O 1
ATOM 701 N N . ASP A 1 90 ? -20.063 2.307 5.570 1.00 95.44 90 ASP A N 1
ATOM 702 C CA . ASP A 1 90 ? -20.656 3.358 4.745 1.00 95.44 90 ASP A CA 1
ATOM 703 C C . ASP A 1 90 ? -19.590 4.324 4.212 1.00 95.44 90 ASP A C 1
ATOM 705 O O . ASP A 1 90 ? -18.741 4.828 4.956 1.00 95.44 90 ASP A O 1
ATOM 709 N N . GLY A 1 91 ? -19.644 4.569 2.902 1.00 95.38 91 GLY A N 1
ATOM 710 C CA . GLY A 1 91 ? -18.701 5.422 2.180 1.00 95.38 91 GLY A CA 1
ATOM 711 C C . GLY A 1 91 ? -17.388 4.745 1.770 1.00 95.38 91 GLY A C 1
ATOM 712 O O . GLY A 1 91 ? -16.596 5.380 1.078 1.00 95.38 91 GLY A O 1
ATOM 713 N N . ALA A 1 92 ? -17.139 3.485 2.146 1.00 98.00 92 ALA A N 1
ATOM 714 C CA . ALA A 1 92 ? -15.983 2.741 1.651 1.00 98.00 92 ALA A CA 1
ATOM 715 C C . ALA A 1 92 ? -16.125 2.386 0.161 1.00 98.00 92 ALA A C 1
ATOM 717 O O . ALA A 1 92 ? -17.217 2.114 -0.340 1.00 98.00 92 ALA A O 1
ATOM 718 N N . ILE A 1 93 ? -14.993 2.336 -0.541 1.00 98.06 93 ILE A N 1
ATOM 719 C CA . ILE A 1 93 ? -14.906 1.904 -1.940 1.00 98.06 93 ILE A CA 1
ATOM 720 C C . ILE A 1 93 ? -14.315 0.506 -1.958 1.00 98.06 93 ILE A C 1
ATOM 722 O O . ILE A 1 93 ? -13.218 0.307 -1.447 1.00 98.06 93 ILE A O 1
ATOM 726 N N . TYR A 1 94 ? -14.984 -0.445 -2.600 1.00 98.00 94 TYR A N 1
ATOM 727 C CA . TYR A 1 94 ? -14.420 -1.771 -2.829 1.00 98.00 94 TYR A CA 1
ATOM 728 C C . TYR A 1 94 ? -13.905 -1.925 -4.259 1.00 98.00 94 TYR A C 1
ATOM 730 O O . TYR A 1 94 ? -14.607 -1.606 -5.222 1.00 98.00 94 TYR A O 1
ATOM 738 N N . ILE A 1 95 ? -12.686 -2.447 -4.390 1.00 97.75 95 ILE A N 1
ATOM 739 C CA . ILE A 1 95 ? -12.082 -2.826 -5.665 1.00 97.75 95 ILE A CA 1
ATOM 740 C C . ILE A 1 95 ? -11.578 -4.264 -5.575 1.00 97.75 95 ILE A C 1
ATOM 742 O O . ILE A 1 95 ? -10.624 -4.568 -4.858 1.00 97.75 95 ILE A O 1
ATOM 746 N N . ASP A 1 96 ? -12.154 -5.133 -6.400 1.00 96.50 96 ASP A N 1
ATOM 747 C CA . ASP A 1 96 ? -11.521 -6.401 -6.743 1.00 96.50 96 ASP A CA 1
ATOM 748 C C . ASP A 1 96 ? -10.407 -6.142 -7.772 1.00 96.50 96 ASP A C 1
ATOM 750 O O . ASP A 1 96 ? -10.631 -6.092 -8.987 1.00 96.50 96 ASP A O 1
ATOM 754 N N . PHE A 1 97 ? -9.188 -5.937 -7.269 1.00 96.69 97 PHE A N 1
ATOM 755 C CA . PHE A 1 97 ? -8.000 -5.716 -8.097 1.00 96.69 97 PHE A CA 1
ATOM 756 C C . PHE A 1 97 ? -7.634 -6.942 -8.946 1.00 96.69 97 PHE A C 1
ATOM 758 O O . PHE A 1 97 ? -6.918 -6.804 -9.938 1.00 96.69 97 PHE A O 1
ATOM 765 N N . ASN A 1 98 ? -8.126 -8.133 -8.598 1.00 95.50 98 ASN A N 1
ATOM 766 C CA . ASN A 1 98 ? -7.783 -9.372 -9.282 1.00 95.50 98 ASN A CA 1
ATOM 767 C C . ASN A 1 98 ? -8.826 -9.805 -10.328 1.00 95.50 98 ASN A C 1
ATOM 769 O O . ASN A 1 98 ? -8.521 -10.658 -11.163 1.00 95.50 98 ASN A O 1
ATOM 773 N N . LYS A 1 99 ? -10.009 -9.172 -10.348 1.00 94.50 99 LYS A N 1
ATOM 774 C CA . LYS A 1 99 ? -11.165 -9.494 -11.212 1.00 94.50 99 LYS A CA 1
ATOM 775 C C . LYS A 1 99 ? -10.834 -9.831 -12.670 1.00 94.50 99 LYS A C 1
ATOM 777 O O . LYS A 1 99 ? -11.496 -10.660 -13.284 1.00 94.50 99 LYS A O 1
ATOM 782 N N . HIS A 1 100 ? -9.864 -9.128 -13.254 1.00 92.88 100 HIS A N 1
ATOM 783 C CA . HIS A 1 100 ? -9.484 -9.270 -14.666 1.00 92.88 100 HIS A CA 1
ATOM 784 C C . HIS A 1 100 ? -8.109 -9.909 -14.876 1.00 92.88 100 HIS A C 1
ATOM 786 O O . HIS A 1 100 ? -7.701 -10.113 -16.018 1.00 92.88 100 HIS A O 1
ATOM 792 N N . LEU A 1 101 ? -7.382 -10.179 -13.794 1.00 92.75 101 LEU A N 1
ATOM 793 C CA . LEU A 1 101 ? -6.003 -10.662 -13.828 1.00 92.75 101 LEU A CA 1
ATOM 794 C C . LEU A 1 101 ? -5.915 -12.145 -13.465 1.00 92.75 101 LEU A C 1
ATOM 796 O O . LEU A 1 101 ? -4.969 -12.800 -13.892 1.00 92.75 101 LEU A O 1
ATOM 800 N N . ASN A 1 102 ? -6.917 -12.666 -12.744 1.00 91.56 102 ASN A N 1
ATOM 801 C CA . ASN A 1 102 ? -7.076 -14.084 -12.410 1.00 91.56 102 ASN A CA 1
ATOM 802 C C . ASN A 1 102 ? -5.812 -14.702 -11.796 1.00 91.56 102 ASN A C 1
ATOM 804 O O . ASN A 1 102 ? -5.455 -15.845 -12.077 1.00 91.56 102 ASN A O 1
ATOM 808 N N . LEU A 1 103 ? -5.111 -13.933 -10.964 1.00 93.62 103 LEU A N 1
ATOM 809 C CA . LEU A 1 103 ? -3.952 -14.424 -10.236 1.00 93.62 103 LEU A CA 1
ATOM 810 C C . LEU A 1 103 ? -4.415 -15.332 -9.086 1.00 93.62 103 LEU A C 1
ATOM 812 O O . LEU A 1 103 ? -5.460 -15.077 -8.489 1.00 93.62 103 LEU A O 1
ATOM 816 N N . PRO A 1 104 ? -3.641 -16.362 -8.713 1.00 91.75 104 PRO A N 1
ATOM 817 C CA . PRO A 1 104 ? -4.018 -17.266 -7.623 1.00 91.75 104 PRO A CA 1
ATOM 818 C C . PRO A 1 104 ? -3.965 -16.603 -6.233 1.00 91.75 104 PRO A C 1
ATOM 820 O O . PRO A 1 104 ? -4.511 -17.121 -5.262 1.00 91.75 104 PRO A O 1
ATOM 823 N N . MET A 1 105 ? -3.288 -15.459 -6.132 1.00 92.00 105 MET A N 1
ATOM 824 C CA . MET A 1 105 ? -3.310 -14.554 -4.990 1.00 92.00 105 MET A CA 1
ATOM 825 C C . MET A 1 105 ? -3.056 -13.130 -5.485 1.00 92.00 105 MET A C 1
ATOM 827 O O . MET A 1 105 ? -2.490 -12.938 -6.564 1.00 92.00 105 MET A O 1
ATOM 831 N N . PHE A 1 106 ? -3.380 -12.133 -4.668 1.00 94.12 106 PHE A N 1
ATOM 832 C CA . PHE A 1 106 ? -3.053 -10.742 -4.960 1.00 94.12 106 PHE A CA 1
ATOM 833 C C . PHE A 1 106 ? -2.497 -10.083 -3.699 1.00 94.12 106 PHE A C 1
ATOM 835 O O . PHE A 1 106 ? -3.143 -10.077 -2.657 1.00 94.12 106 PHE A O 1
ATOM 842 N N . HIS A 1 107 ? -1.276 -9.561 -3.768 1.00 95.25 107 HIS A N 1
ATOM 843 C CA . HIS A 1 107 ? -0.639 -8.861 -2.659 1.00 95.25 107 HIS A CA 1
ATOM 844 C C . HIS A 1 107 ? -0.815 -7.350 -2.810 1.00 95.25 107 HIS A C 1
ATOM 846 O O . HIS A 1 107 ? -0.712 -6.808 -3.911 1.00 95.25 107 HIS A O 1
ATOM 852 N N . MET A 1 108 ? -0.986 -6.648 -1.690 1.00 96.06 108 MET A N 1
ATOM 853 C CA . MET A 1 108 ? -1.244 -5.204 -1.670 1.00 96.06 108 MET A CA 1
ATOM 854 C C . MET A 1 108 ? -0.210 -4.365 -2.433 1.00 96.06 108 MET A C 1
ATOM 856 O O . MET A 1 108 ? -0.549 -3.353 -3.038 1.00 96.06 108 MET A O 1
ATOM 860 N N . VAL A 1 109 ? 1.057 -4.790 -2.441 1.00 96.12 109 VAL A N 1
ATOM 861 C CA . VAL A 1 109 ? 2.142 -4.063 -3.127 1.00 96.12 109 VAL A CA 1
ATOM 862 C C . VAL A 1 109 ? 1.939 -3.998 -4.631 1.00 96.12 109 VAL A C 1
ATOM 864 O O . VAL A 1 109 ? 2.428 -3.064 -5.253 1.00 96.12 109 VAL A O 1
ATOM 867 N N . LEU A 1 110 ? 1.206 -4.957 -5.206 1.00 96.00 110 LEU A N 1
ATOM 868 C CA . LEU A 1 110 ? 0.854 -4.927 -6.616 1.00 96.00 110 LEU A CA 1
ATOM 869 C C . LEU A 1 110 ? -0.127 -3.782 -6.888 1.00 96.00 110 LEU A C 1
ATOM 871 O O . LEU A 1 110 ? 0.072 -3.032 -7.834 1.00 96.00 110 LEU A O 1
ATOM 875 N N . ALA A 1 111 ? -1.123 -3.572 -6.020 1.00 97.38 111 ALA A N 1
ATOM 876 C CA . ALA A 1 111 ? -2.007 -2.409 -6.118 1.00 97.38 111 ALA A CA 1
ATOM 877 C C . ALA A 1 111 ? -1.223 -1.095 -5.928 1.00 97.38 111 ALA A C 1
ATOM 879 O O . ALA A 1 111 ? -1.376 -0.166 -6.719 1.00 97.38 111 ALA A O 1
ATOM 880 N N . ILE A 1 112 ? -0.326 -1.040 -4.935 1.00 98.12 112 ILE A N 1
ATOM 881 C CA . ILE A 1 112 ? 0.483 0.157 -4.643 1.00 98.12 112 ILE A CA 1
ATOM 882 C C . ILE A 1 112 ? 1.425 0.515 -5.805 1.00 98.12 112 ILE A C 1
ATOM 884 O O . ILE A 1 112 ? 1.553 1.696 -6.133 1.00 98.12 112 ILE A O 1
ATOM 888 N N . GLU A 1 113 ? 2.059 -0.470 -6.454 1.00 98.19 113 GLU A N 1
ATOM 889 C CA . GLU A 1 113 ? 2.951 -0.254 -7.608 1.00 98.19 113 GLU A CA 1
ATOM 890 C C . GLU A 1 113 ? 2.268 0.573 -8.704 1.00 98.19 113 GLU A C 1
ATOM 892 O O . GLU A 1 113 ? 2.873 1.463 -9.303 1.00 98.19 113 GLU A O 1
ATOM 897 N N . PHE A 1 114 ? 0.979 0.309 -8.917 1.00 98.19 114 PHE A N 1
ATOM 898 C CA . PHE A 1 114 ? 0.170 0.908 -9.970 1.00 98.19 114 PHE A CA 1
ATOM 899 C C . PHE A 1 114 ? -0.746 2.037 -9.483 1.00 98.19 114 PHE A C 1
ATOM 901 O O . PHE A 1 114 ? -1.620 2.472 -10.236 1.00 98.19 114 PHE A O 1
ATOM 908 N N . ALA A 1 115 ? -0.536 2.558 -8.267 1.00 98.19 115 ALA A N 1
ATOM 909 C CA . ALA A 1 115 ? -1.335 3.644 -7.692 1.00 98.19 115 ALA A CA 1
ATOM 910 C C . ALA A 1 115 ? -1.499 4.835 -8.654 1.00 98.19 115 ALA A C 1
ATOM 912 O O . ALA A 1 115 ? -2.586 5.403 -8.768 1.00 98.19 115 ALA A O 1
ATOM 913 N N . PHE A 1 116 ? -0.455 5.167 -9.422 1.00 98.19 116 PHE A N 1
ATOM 914 C CA . PHE A 1 116 ? -0.488 6.262 -10.392 1.00 98.19 116 PHE A CA 1
ATOM 915 C C . PHE A 1 116 ? -1.554 6.149 -11.495 1.00 98.19 116 PHE A C 1
ATOM 917 O O . PHE A 1 116 ? -1.905 7.165 -12.110 1.00 98.19 116 PHE A O 1
ATOM 924 N N . LEU A 1 117 ? -2.050 4.937 -11.765 1.00 98.38 117 LEU A N 1
ATOM 925 C CA . LEU A 1 117 ? -3.064 4.689 -12.789 1.00 98.38 117 LEU A CA 1
ATOM 926 C C . LEU A 1 117 ? -4.475 5.055 -12.321 1.00 98.38 117 LEU A C 1
ATOM 928 O O . LEU A 1 117 ? -5.294 5.457 -13.149 1.00 98.38 117 LEU A O 1
ATOM 932 N N . TYR A 1 118 ? -4.764 4.925 -11.024 1.00 98.06 118 TYR A N 1
ATOM 933 C CA . TYR A 1 118 ? -6.138 4.986 -10.516 1.00 98.06 118 TYR A CA 1
ATOM 934 C C . TYR A 1 118 ? -6.371 6.012 -9.408 1.00 98.06 118 TYR A C 1
ATOM 936 O O . TYR A 1 118 ? -7.504 6.444 -9.215 1.00 98.06 118 TYR A O 1
ATOM 944 N N . VAL A 1 119 ? -5.330 6.432 -8.698 1.00 97.31 119 VAL A N 1
ATOM 945 C CA . VAL A 1 119 ? -5.448 7.395 -7.600 1.00 97.31 119 VAL A CA 1
ATOM 946 C C . VAL A 1 119 ? -5.448 8.818 -8.165 1.00 97.31 119 VAL A C 1
ATOM 948 O O . VAL A 1 119 ? -4.581 9.134 -8.985 1.00 97.31 119 VAL A O 1
ATOM 951 N N . PRO A 1 120 ? -6.379 9.700 -7.754 1.00 95.69 120 PRO A N 1
ATOM 952 C CA . PRO A 1 120 ? -6.412 11.072 -8.255 1.00 95.69 120 PRO A CA 1
ATOM 953 C C . PRO A 1 120 ? -5.240 11.918 -7.736 1.00 95.69 120 PRO A C 1
ATOM 955 O O . PRO A 1 120 ? -4.616 12.613 -8.539 1.00 95.69 120 PRO A O 1
ATOM 958 N N . ASP A 1 121 ? -4.919 11.813 -6.440 1.00 95.00 121 ASP A N 1
ATOM 959 C CA . ASP A 1 121 ? -3.875 12.598 -5.760 1.00 95.00 121 ASP A CA 1
ATOM 960 C C . ASP A 1 121 ? -2.840 11.702 -5.055 1.00 95.00 121 ASP A C 1
ATOM 962 O O . ASP A 1 121 ? -1.764 11.436 -5.599 1.00 95.00 121 ASP A O 1
ATOM 966 N N . LYS A 1 122 ? -3.193 11.152 -3.886 1.00 95.62 122 LYS A N 1
ATOM 967 C CA . LYS A 1 122 ? -2.321 10.306 -3.059 1.00 95.62 122 LYS A CA 1
ATOM 968 C C . LYS A 1 122 ? -3.034 9.087 -2.495 1.00 95.62 122 LYS A C 1
ATOM 970 O O . LYS A 1 122 ? -4.255 9.065 -2.352 1.00 95.62 122 LYS A O 1
ATOM 975 N N . LEU A 1 123 ? -2.238 8.072 -2.179 1.00 98.06 123 LEU A N 1
ATOM 976 C CA . LEU A 1 123 ? -2.682 6.831 -1.562 1.00 98.06 123 LEU A CA 1
ATOM 977 C C . LEU A 1 123 ? -1.947 6.635 -0.245 1.00 98.06 123 LEU A C 1
ATOM 979 O O . LEU A 1 123 ? -0.740 6.379 -0.258 1.00 98.06 123 LEU A O 1
ATOM 983 N N . ALA A 1 124 ? -2.678 6.719 0.864 1.00 98.50 124 ALA A N 1
ATOM 984 C CA . ALA A 1 124 ? -2.234 6.188 2.145 1.00 98.50 124 ALA A CA 1
ATOM 985 C C . ALA A 1 124 ? -2.456 4.670 2.170 1.00 98.50 124 ALA A C 1
ATOM 987 O O . ALA A 1 124 ? -3.363 4.153 1.515 1.00 98.50 124 ALA A O 1
ATOM 988 N N . PHE A 1 125 ? -1.613 3.938 2.888 1.00 97.94 125 PHE A N 1
ATOM 989 C CA . PHE A 1 125 ? -1.733 2.490 3.026 1.00 97.94 125 PHE A CA 1
ATOM 990 C C . PHE A 1 125 ? -0.994 1.994 4.265 1.00 97.94 125 PHE A C 1
ATOM 992 O O . PHE A 1 125 ? 0.001 2.579 4.705 1.00 97.94 125 PHE A O 1
ATOM 999 N N . TRP A 1 126 ? -1.455 0.864 4.791 1.00 96.81 126 TRP A N 1
ATOM 1000 C CA . TRP A 1 126 ? -0.779 0.120 5.846 1.00 96.81 126 TRP A CA 1
ATOM 1001 C C . TRP A 1 126 ? -0.734 -1.369 5.541 1.00 96.81 126 TRP A C 1
ATOM 1003 O O . TRP A 1 126 ? -1.482 -1.868 4.704 1.00 96.81 126 TRP A O 1
ATOM 1013 N N . HIS A 1 127 ? 0.129 -2.078 6.251 1.00 94.25 127 HIS A N 1
ATOM 1014 C CA . HIS A 1 127 ? 0.098 -3.530 6.308 1.00 94.25 127 HIS A CA 1
ATOM 1015 C C . HIS A 1 127 ? -1.271 -4.068 6.757 1.00 94.25 127 HIS A C 1
ATOM 1017 O O . HIS A 1 127 ? -1.957 -3.474 7.589 1.00 94.25 127 HIS A O 1
ATOM 1023 N N . SER A 1 128 ? -1.670 -5.212 6.204 1.00 93.50 128 SER A N 1
ATOM 1024 C CA . SER A 1 128 ? -2.951 -5.860 6.517 1.00 93.50 128 SER A CA 1
ATOM 1025 C C . SER A 1 128 ? -3.018 -6.423 7.942 1.00 93.50 128 SER A C 1
ATOM 1027 O O . SER A 1 128 ? -4.102 -6.641 8.464 1.00 93.50 128 SER A O 1
ATOM 1029 N N . ASP A 1 129 ? -1.865 -6.655 8.568 1.00 93.25 129 ASP A N 1
ATOM 1030 C CA . ASP A 1 129 ? -1.689 -7.146 9.939 1.00 93.25 129 ASP A CA 1
ATOM 1031 C C . ASP A 1 129 ? -1.231 -6.031 10.904 1.00 93.25 129 ASP A C 1
ATOM 1033 O O . ASP A 1 129 ? -0.537 -6.288 11.889 1.00 93.25 129 ASP A O 1
ATOM 1037 N N . LEU A 1 130 ? -1.608 -4.777 10.621 1.00 96.25 130 LEU A N 1
ATOM 1038 C CA . LEU A 1 130 ? -1.309 -3.612 11.455 1.00 96.25 130 LEU A CA 1
ATOM 1039 C C . LEU A 1 130 ? -2.587 -2.978 12.016 1.00 96.25 130 LEU A C 1
ATOM 1041 O O . LEU A 1 130 ? -3.484 -2.607 11.262 1.00 96.25 130 LEU A O 1
ATOM 1045 N N . LEU A 1 131 ? -2.623 -2.745 13.326 1.00 96.88 131 LEU A N 1
ATOM 1046 C CA . LEU A 1 131 ? -3.557 -1.810 13.959 1.00 96.88 131 LEU A CA 1
ATOM 1047 C C . LEU A 1 131 ? -2.766 -0.689 14.628 1.00 96.88 131 LEU A C 1
ATOM 1049 O O . LEU A 1 131 ? -1.664 -0.901 15.125 1.00 96.88 131 LEU A O 1
ATOM 1053 N N . VAL A 1 132 ? -3.313 0.523 14.649 1.00 97.31 132 VAL A N 1
ATOM 1054 C CA . VAL A 1 132 ? -2.603 1.697 15.170 1.00 97.31 132 VAL A CA 1
ATOM 1055 C C . VAL A 1 132 ? -3.500 2.446 16.137 1.00 97.31 132 VAL A C 1
ATOM 1057 O O . VAL A 1 132 ? -4.674 2.666 15.857 1.00 97.31 132 VAL A O 1
ATOM 1060 N N . ARG A 1 133 ? -2.938 2.869 17.276 1.00 97.75 133 ARG A N 1
ATOM 1061 C CA . ARG A 1 133 ? -3.639 3.754 18.215 1.00 97.75 133 ARG A CA 1
ATOM 1062 C C . ARG A 1 133 ? -4.106 5.017 17.494 1.00 97.75 133 ARG A C 1
ATOM 1064 O O . ARG A 1 133 ? -3.315 5.637 16.780 1.00 97.75 133 ARG A O 1
ATOM 1071 N N . ARG A 1 134 ? -5.338 5.448 17.772 1.00 97.38 134 ARG A N 1
ATOM 1072 C CA . ARG A 1 134 ? -5.961 6.647 17.181 1.00 97.38 134 ARG A CA 1
ATOM 1073 C C . ARG A 1 134 ? -5.045 7.862 17.188 1.00 97.38 134 ARG A C 1
ATOM 1075 O O . ARG A 1 134 ? -4.790 8.439 16.142 1.00 97.38 134 ARG A O 1
ATOM 1082 N N . GLU A 1 135 ? -4.472 8.198 18.344 1.00 97.31 135 GLU A N 1
ATOM 1083 C CA . GLU A 1 135 ? -3.565 9.345 18.505 1.00 97.31 135 GLU A CA 1
ATOM 1084 C C . GLU A 1 135 ? -2.393 9.317 17.508 1.00 97.31 135 GLU A C 1
ATOM 1086 O O . GLU A 1 135 ? -2.068 10.325 16.879 1.00 97.31 135 GLU A O 1
ATOM 1091 N N . LYS A 1 136 ? -1.749 8.155 17.346 1.00 97.62 136 LYS A N 1
ATOM 1092 C CA . LYS A 1 136 ? -0.624 7.994 16.418 1.00 97.62 136 LYS A CA 1
ATOM 1093 C C . LYS A 1 136 ? -1.097 8.077 14.977 1.00 97.62 136 LYS A C 1
ATOM 1095 O O . LYS A 1 136 ? -0.412 8.682 14.156 1.00 97.62 136 LYS A O 1
ATOM 1100 N N . LEU A 1 137 ? -2.249 7.482 14.684 1.00 97.69 137 LEU A N 1
ATOM 1101 C CA . LEU A 1 137 ? -2.792 7.470 13.340 1.00 97.69 137 LEU A CA 1
ATOM 1102 C C . LEU A 1 137 ? -3.222 8.867 12.883 1.00 97.69 137 LEU A C 1
ATOM 1104 O O . LEU A 1 137 ? -2.832 9.266 11.791 1.00 97.69 137 LEU A O 1
ATOM 1108 N N . HIS A 1 138 ? -3.901 9.638 13.737 1.00 97.94 138 HIS A N 1
ATOM 1109 C CA . HIS A 1 138 ? -4.257 11.033 13.465 1.00 97.94 138 HIS A CA 1
ATOM 1110 C C . HIS A 1 138 ? -3.023 11.879 13.157 1.00 97.94 138 HIS A C 1
ATOM 1112 O O . HIS A 1 138 ? -2.964 12.503 12.107 1.00 97.94 138 HIS A O 1
ATOM 1118 N N . ARG A 1 139 ? -1.970 11.805 13.984 1.00 97.50 139 ARG A N 1
ATOM 1119 C CA . ARG A 1 139 ? -0.712 12.534 13.718 1.00 97.50 139 ARG A CA 1
ATOM 1120 C C . ARG A 1 139 ? -0.091 12.190 12.364 1.00 97.50 139 ARG A C 1
ATOM 1122 O O . ARG A 1 139 ? 0.548 13.031 11.734 1.00 97.50 139 ARG A O 1
ATOM 1129 N N . ILE A 1 140 ? -0.213 10.934 11.943 1.00 97.50 140 ILE A N 1
ATOM 1130 C CA . ILE A 1 140 ? 0.298 10.475 10.652 1.00 97.50 140 ILE A CA 1
ATOM 1131 C C . ILE A 1 140 ? -0.595 10.979 9.516 1.00 97.50 140 ILE A C 1
ATOM 1133 O O . ILE A 1 140 ? -0.063 11.469 8.522 1.00 97.50 140 ILE A O 1
ATOM 1137 N N . ALA A 1 141 ? -1.916 10.898 9.674 1.00 97.75 141 ALA A N 1
ATOM 1138 C CA . ALA A 1 141 ? -2.892 11.402 8.716 1.00 97.75 141 ALA A CA 1
ATOM 1139 C C . ALA A 1 141 ? -2.752 12.919 8.510 1.00 97.75 141 ALA A C 1
ATOM 1141 O O . ALA A 1 141 ? -2.649 13.359 7.369 1.00 97.75 141 ALA A O 1
ATOM 1142 N N . ASP A 1 142 ? -2.610 13.695 9.589 1.00 97.25 142 ASP A N 1
ATOM 1143 C CA . ASP A 1 142 ? -2.358 15.141 9.540 1.00 97.25 142 ASP A CA 1
ATOM 1144 C C . ASP A 1 142 ? -1.096 15.450 8.727 1.00 97.25 142 ASP A C 1
ATOM 1146 O O . ASP A 1 142 ? -1.065 16.354 7.891 1.00 97.25 142 ASP A O 1
ATOM 1150 N N . LYS A 1 143 ? -0.039 14.651 8.920 1.00 96.69 143 LYS A N 1
ATOM 1151 C CA . LYS A 1 143 ? 1.190 14.795 8.142 1.00 96.69 143 LYS A CA 1
ATOM 1152 C C . LYS A 1 143 ? 0.978 14.462 6.664 1.00 96.69 143 LYS A C 1
ATOM 1154 O O . LYS A 1 143 ? 1.528 15.157 5.818 1.00 96.69 143 LYS A O 1
ATOM 1159 N N . MET A 1 144 ? 0.207 13.420 6.354 1.00 97.00 144 MET A N 1
ATOM 1160 C CA . MET A 1 144 ? -0.126 13.039 4.976 1.00 97.00 144 MET A CA 1
ATOM 1161 C C . MET A 1 144 ? -1.003 14.080 4.276 1.00 97.00 144 MET A C 1
ATOM 1163 O O . MET A 1 144 ? -0.845 14.297 3.076 1.00 97.00 144 MET A O 1
ATOM 1167 N N . ASP A 1 145 ? -1.891 14.748 5.009 1.00 96.12 145 ASP A N 1
ATOM 1168 C CA . ASP A 1 145 ? -2.766 15.795 4.480 1.00 96.12 145 ASP A CA 1
ATOM 1169 C C . ASP A 1 145 ? -1.990 17.030 4.017 1.00 96.12 145 ASP A C 1
ATOM 1171 O O . ASP A 1 145 ? -2.349 17.638 3.009 1.00 96.12 145 ASP A O 1
ATOM 1175 N N . LEU A 1 146 ? -0.904 17.361 4.717 1.00 95.44 146 LEU A N 1
ATOM 1176 C CA . LEU A 1 146 ? -0.029 18.489 4.394 1.00 95.44 146 LEU A CA 1
ATOM 1177 C C . LEU A 1 146 ? 0.965 18.193 3.261 1.00 95.44 146 LEU A C 1
ATOM 1179 O O . LEU A 1 146 ? 1.640 19.109 2.794 1.00 95.44 146 LEU A O 1
ATOM 1183 N N . MET A 1 147 ? 1.085 16.935 2.828 1.00 95.38 147 MET A N 1
ATOM 1184 C CA . MET A 1 147 ? 2.037 16.552 1.789 1.00 95.38 147 MET A CA 1
ATOM 1185 C C . MET A 1 147 ? 1.600 17.043 0.408 1.00 95.38 147 MET A C 1
ATOM 1187 O O . MET A 1 147 ? 0.489 16.774 -0.056 1.00 95.38 147 MET A O 1
ATOM 1191 N N . SER A 1 148 ? 2.538 17.682 -0.281 1.00 94.31 148 SER A N 1
ATOM 1192 C CA . SER A 1 148 ? 2.458 18.024 -1.699 1.00 94.31 148 SER A CA 1
ATOM 1193 C C . SER A 1 148 ? 2.720 16.817 -2.608 1.00 94.31 148 SER A C 1
ATOM 1195 O O . SER A 1 148 ? 3.173 15.756 -2.173 1.00 94.31 148 SER A O 1
ATOM 1197 N N . ASP A 1 149 ? 2.522 17.001 -3.914 1.00 94.19 149 ASP A N 1
ATOM 1198 C CA . ASP A 1 149 ? 2.771 15.995 -4.956 1.00 94.19 149 ASP A CA 1
ATOM 1199 C C . ASP A 1 149 ? 4.256 15.606 -5.132 1.00 94.19 149 ASP A C 1
ATOM 1201 O O . ASP A 1 149 ? 4.576 14.666 -5.871 1.00 94.19 149 ASP A O 1
ATOM 1205 N N . LYS A 1 150 ? 5.161 16.307 -4.438 1.00 95.31 150 LYS A N 1
ATOM 1206 C CA . LYS A 1 150 ? 6.610 16.059 -4.383 1.00 95.31 150 LYS A CA 1
ATOM 1207 C C . LYS A 1 150 ? 7.045 15.357 -3.105 1.00 95.31 150 LYS A C 1
ATOM 1209 O O . LYS A 1 150 ? 8.240 15.150 -2.896 1.00 95.31 150 LYS A O 1
ATOM 1214 N N . GLU A 1 151 ? 6.113 14.967 -2.252 1.00 96.94 151 GLU A N 1
ATOM 1215 C CA . GLU A 1 151 ? 6.427 14.351 -0.973 1.00 96.94 151 GLU A CA 1
ATOM 1216 C C . GLU A 1 151 ? 5.896 12.925 -0.912 1.00 96.94 151 GLU A C 1
ATOM 1218 O O . GLU A 1 151 ? 4.832 12.605 -1.436 1.00 96.94 151 GLU A O 1
ATOM 1223 N N . MET A 1 152 ? 6.638 12.040 -0.255 1.00 96.62 152 MET A N 1
ATOM 1224 C CA . MET A 1 152 ? 6.143 10.715 0.111 1.00 96.62 152 MET A CA 1
ATOM 1225 C C . MET A 1 152 ? 6.440 10.428 1.576 1.00 96.62 152 MET A C 1
ATOM 1227 O O . MET A 1 152 ? 7.359 11.009 2.152 1.00 96.62 152 MET A O 1
ATOM 1231 N N . LEU A 1 153 ? 5.694 9.503 2.166 1.00 97.56 153 LEU A N 1
ATOM 1232 C CA . LEU A 1 153 ? 5.889 9.071 3.541 1.00 97.56 153 LEU A CA 1
ATOM 1233 C C . LEU A 1 153 ? 6.105 7.564 3.577 1.00 97.56 153 LEU A C 1
ATOM 1235 O O . LEU A 1 153 ? 5.381 6.806 2.936 1.00 97.56 153 LEU A O 1
ATOM 1239 N N . VAL A 1 154 ? 7.120 7.128 4.316 1.00 96.38 154 VAL A N 1
ATOM 1240 C CA . VAL A 1 154 ? 7.457 5.711 4.476 1.00 96.38 154 VAL A CA 1
ATOM 1241 C C . VAL A 1 154 ? 7.824 5.407 5.914 1.00 96.38 154 VAL A C 1
ATOM 1243 O O . VAL A 1 154 ? 8.466 6.202 6.600 1.00 96.38 154 VAL A O 1
ATOM 1246 N N . THR A 1 155 ? 7.479 4.207 6.359 1.00 93.31 155 THR A N 1
ATOM 1247 C CA . THR A 1 155 ? 8.084 3.633 7.562 1.00 93.31 155 THR A CA 1
ATOM 1248 C C . THR A 1 155 ? 9.482 3.115 7.226 1.00 93.31 155 THR A C 1
ATOM 1250 O O . THR A 1 155 ? 9.668 2.452 6.211 1.00 93.31 155 THR A O 1
ATOM 1253 N N . LEU A 1 156 ? 10.486 3.414 8.045 1.00 90.38 156 LEU A N 1
ATOM 1254 C CA . LEU A 1 156 ? 11.820 2.830 7.930 1.00 90.38 156 LEU A CA 1
ATOM 1255 C C . LEU A 1 156 ? 11.927 1.643 8.896 1.00 90.38 156 LEU A C 1
ATOM 1257 O O . LEU A 1 156 ? 11.844 1.882 10.108 1.00 90.38 156 LEU A O 1
ATOM 1261 N N . PRO A 1 157 ? 12.150 0.413 8.388 1.00 84.75 157 PRO A N 1
ATOM 1262 C CA . PRO A 1 157 ? 12.329 -0.746 9.244 1.00 84.75 157 PRO A CA 1
ATOM 1263 C C . PRO A 1 157 ? 13.503 -0.559 10.211 1.00 84.75 157 PRO A C 1
ATOM 1265 O O . PRO A 1 157 ? 14.585 -0.087 9.828 1.00 84.75 157 PRO A O 1
ATOM 1268 N N . GLY A 1 158 ? 13.289 -0.949 11.460 1.00 76.50 158 GLY A N 1
ATOM 1269 C CA . GLY A 1 158 ? 14.302 -1.088 12.484 1.00 76.50 158 GLY A CA 1
ATOM 1270 C C . GLY A 1 158 ? 15.335 -2.123 12.056 1.00 76.50 158 GLY A C 1
ATOM 1271 O O . GLY A 1 158 ? 15.018 -3.178 11.514 1.00 76.50 158 GLY A O 1
ATOM 1272 N N . ARG A 1 159 ? 16.611 -1.809 12.275 1.00 72.00 159 ARG A N 1
ATOM 1273 C CA . ARG A 1 159 ? 17.713 -2.719 11.954 1.00 72.00 159 ARG A CA 1
ATOM 1274 C C . ARG A 1 159 ? 18.599 -2.905 13.157 1.00 72.00 159 ARG A C 1
ATOM 1276 O O . ARG A 1 159 ? 18.978 -1.934 13.814 1.00 72.00 159 ARG A O 1
ATOM 1283 N N . GLY A 1 160 ? 18.989 -4.155 13.384 1.00 68.94 160 GLY A N 1
ATOM 1284 C CA . GLY A 1 160 ? 20.044 -4.466 14.334 1.00 68.94 160 GLY A CA 1
ATOM 1285 C C . GLY A 1 160 ? 21.370 -3.837 13.897 1.00 68.94 160 GLY A C 1
ATOM 1286 O O . GLY A 1 160 ? 21.618 -3.609 12.708 1.00 68.94 160 GLY A O 1
ATOM 1287 N N . MET A 1 161 ? 22.262 -3.594 14.858 1.00 68.94 161 MET A N 1
ATOM 1288 C CA . MET A 1 161 ? 23.569 -2.967 14.614 1.00 68.94 161 MET A CA 1
ATOM 1289 C C . MET A 1 161 ? 24.366 -3.675 13.503 1.00 68.94 161 MET A C 1
ATOM 1291 O O . MET A 1 161 ? 24.909 -3.021 12.615 1.00 68.94 161 MET A O 1
ATOM 1295 N N . LYS A 1 162 ? 24.353 -5.015 13.494 1.00 69.69 162 LYS A N 1
ATOM 1296 C CA . LYS A 1 162 ? 25.024 -5.851 12.486 1.00 69.69 162 LYS A CA 1
ATOM 1297 C C . LYS A 1 162 ? 24.495 -5.610 11.067 1.00 69.69 162 LYS A C 1
ATOM 1299 O O . LYS A 1 162 ? 25.282 -5.426 10.148 1.00 69.69 162 LYS A O 1
ATOM 1304 N N . GLN A 1 163 ? 23.175 -5.560 10.885 1.00 73.06 163 GLN A N 1
ATOM 1305 C CA . GLN A 1 163 ? 22.557 -5.292 9.577 1.00 73.06 163 GLN A CA 1
ATOM 1306 C C . GLN A 1 163 ? 22.867 -3.873 9.091 1.00 73.06 163 GLN A C 1
ATOM 1308 O O . GLN A 1 163 ? 23.081 -3.661 7.897 1.00 73.06 163 GLN A O 1
ATOM 1313 N N . ARG A 1 164 ? 22.935 -2.906 10.019 1.00 72.12 164 ARG A N 1
ATOM 1314 C CA . ARG A 1 164 ? 23.318 -1.524 9.710 1.00 72.12 164 ARG A CA 1
ATOM 1315 C C . ARG A 1 164 ? 24.760 -1.435 9.208 1.00 72.12 164 ARG A C 1
ATOM 1317 O O . ARG A 1 164 ? 24.990 -0.771 8.205 1.00 72.12 164 ARG A O 1
ATOM 1324 N N . LEU A 1 165 ? 25.697 -2.116 9.872 1.00 73.56 165 LEU A N 1
ATOM 1325 C CA . LEU A 1 165 ? 27.118 -2.128 9.499 1.00 73.56 165 LEU A CA 1
ATOM 1326 C C . LEU A 1 165 ? 27.375 -2.864 8.179 1.00 73.56 165 LEU A C 1
ATOM 1328 O O . LEU A 1 165 ? 28.166 -2.401 7.367 1.00 73.56 165 LEU A O 1
ATOM 1332 N N . LEU A 1 166 ? 26.682 -3.980 7.941 1.00 74.62 166 LEU A N 1
ATOM 1333 C CA . LEU A 1 166 ? 26.843 -4.765 6.713 1.00 74.62 166 LEU A CA 1
ATOM 1334 C C . LEU A 1 166 ? 26.099 -4.171 5.507 1.00 74.62 166 LEU A C 1
ATOM 1336 O O . LEU A 1 166 ? 26.210 -4.703 4.406 1.00 74.62 166 LEU A O 1
ATOM 1340 N N . GLY A 1 167 ? 25.300 -3.114 5.702 1.00 66.38 167 GLY A N 1
ATOM 1341 C CA . GLY A 1 167 ? 24.500 -2.511 4.635 1.00 66.38 167 GLY A CA 1
ATOM 1342 C C . GLY A 1 167 ? 23.513 -3.486 3.982 1.00 66.38 167 GLY A C 1
ATOM 1343 O O . GLY A 1 167 ? 23.101 -3.269 2.846 1.00 66.38 167 GLY A O 1
ATOM 1344 N N . GLN A 1 168 ? 23.142 -4.567 4.673 1.00 73.88 168 GLN A N 1
ATOM 1345 C CA . GLN A 1 168 ? 22.306 -5.636 4.132 1.00 73.88 168 GLN A CA 1
ATOM 1346 C C . GLN A 1 168 ? 20.815 -5.329 4.297 1.00 73.88 168 GLN A C 1
ATOM 1348 O O . GLN A 1 168 ? 20.411 -4.569 5.179 1.00 73.88 168 GLN A O 1
ATOM 1353 N N . GLN A 1 169 ? 20.000 -5.945 3.435 1.00 79.81 169 GLN A N 1
ATOM 1354 C CA . GLN A 1 169 ? 18.533 -5.954 3.524 1.00 79.81 169 GLN A CA 1
ATOM 1355 C C . GLN A 1 169 ? 17.907 -4.552 3.611 1.00 79.81 169 GLN A C 1
ATOM 1357 O O . GLN A 1 169 ? 16.958 -4.305 4.358 1.00 79.81 169 GLN A O 1
ATOM 1362 N N . ARG A 1 170 ? 18.473 -3.588 2.868 1.00 85.06 170 ARG A N 1
ATOM 1363 C CA . ARG A 1 170 ? 18.005 -2.205 2.933 1.00 85.06 170 ARG A CA 1
ATOM 1364 C C . ARG A 1 170 ? 16.709 -2.034 2.137 1.00 85.06 170 ARG A C 1
ATOM 1366 O O . ARG A 1 170 ? 16.703 -2.237 0.929 1.00 85.06 170 ARG A O 1
ATOM 1373 N N . ARG A 1 171 ? 15.642 -1.601 2.811 1.00 88.94 171 ARG A N 1
ATOM 1374 C CA . ARG A 1 171 ? 14.369 -1.193 2.202 1.00 88.94 171 ARG A CA 1
ATOM 1375 C C . ARG A 1 171 ? 13.758 0.023 2.886 1.00 88.94 171 ARG A C 1
ATOM 1377 O O . ARG A 1 171 ? 14.103 0.316 4.037 1.00 88.94 171 ARG A O 1
ATOM 1384 N N . TYR A 1 172 ? 12.865 0.694 2.167 1.00 88.69 172 TYR A N 1
ATOM 1385 C CA . TYR A 1 172 ? 11.827 1.526 2.763 1.00 88.69 172 TYR A CA 1
ATOM 1386 C C . TYR A 1 172 ? 10.532 0.732 2.863 1.00 88.69 172 TYR A C 1
ATOM 1388 O O . TYR A 1 172 ? 10.327 -0.185 2.080 1.00 88.69 172 TYR A O 1
ATOM 1396 N N . TRP A 1 173 ? 9.677 1.155 3.789 1.00 80.88 173 TRP A N 1
ATOM 1397 C CA . TRP A 1 173 ? 8.368 0.597 4.107 1.00 80.88 173 TRP A CA 1
ATOM 1398 C C . TRP A 1 173 ? 8.398 -0.755 4.832 1.00 80.88 173 TRP A C 1
ATOM 1400 O O . TRP A 1 173 ? 9.171 -1.650 4.512 1.00 80.88 173 TRP A O 1
ATOM 1410 N N . GLU A 1 174 ? 7.561 -0.823 5.865 1.00 79.12 174 GLU A N 1
ATOM 1411 C CA . GLU A 1 174 ? 7.360 -1.979 6.749 1.00 79.12 174 GLU A CA 1
ATOM 1412 C C . GLU A 1 174 ? 5.950 -1.974 7.331 1.00 79.12 174 GLU A C 1
ATOM 1414 O O . GLU A 1 174 ? 5.421 -3.025 7.626 1.00 79.12 174 GLU A O 1
ATOM 1419 N N . LEU A 1 175 ? 5.356 -0.793 7.553 1.00 92.00 175 LEU A N 1
ATOM 1420 C CA . LEU A 1 175 ? 4.078 -0.667 8.253 1.00 92.00 175 LEU A CA 1
ATOM 1421 C C . LEU A 1 175 ? 3.150 0.300 7.527 1.00 92.00 175 LEU A C 1
ATOM 1423 O O . LEU A 1 175 ? 2.242 -0.139 6.833 1.00 92.00 175 LEU A O 1
ATOM 1427 N N . ILE A 1 176 ? 3.406 1.607 7.621 1.00 96.38 176 ILE A N 1
ATOM 1428 C CA . ILE A 1 176 ? 2.610 2.657 6.965 1.00 96.38 176 ILE A CA 1
ATOM 1429 C C . ILE A 1 176 ? 3.405 3.333 5.850 1.00 96.38 176 ILE A C 1
ATOM 1431 O O . ILE A 1 176 ? 4.616 3.565 5.984 1.00 96.38 176 ILE A O 1
ATOM 1435 N N . GLY A 1 177 ? 2.714 3.678 4.765 1.00 97.19 177 GLY A N 1
ATOM 1436 C CA . GLY A 1 177 ? 3.224 4.539 3.708 1.00 97.19 177 GLY A CA 1
ATOM 1437 C C . GLY A 1 177 ? 2.151 5.467 3.139 1.00 97.19 177 GLY A C 1
ATOM 1438 O O . GLY A 1 177 ? 0.954 5.252 3.312 1.00 97.19 177 GLY A O 1
ATOM 1439 N N . CYS A 1 178 ? 2.601 6.518 2.460 1.00 97.81 178 CYS A N 1
ATOM 1440 C CA . CYS A 1 178 ? 1.778 7.323 1.571 1.00 97.81 178 CYS A CA 1
ATOM 1441 C C . CYS A 1 178 ? 2.593 7.697 0.337 1.00 97.81 178 CYS A C 1
ATOM 1443 O O . CYS A 1 178 ? 3.727 8.178 0.451 1.00 97.81 178 CYS A O 1
ATOM 1445 N N . THR A 1 179 ? 2.024 7.452 -0.842 1.00 96.44 179 THR A N 1
ATOM 1446 C CA . THR A 1 179 ? 2.638 7.804 -2.123 1.00 96.44 179 THR A CA 1
ATOM 1447 C C . THR A 1 179 ? 1.708 8.694 -2.930 1.00 96.44 179 THR A C 1
ATOM 1449 O O . THR A 1 179 ? 0.503 8.455 -3.006 1.00 96.44 179 THR A O 1
ATOM 1452 N N . ASN A 1 180 ? 2.280 9.721 -3.546 1.00 95.19 180 ASN A N 1
ATOM 1453 C CA . ASN A 1 180 ? 1.577 10.576 -4.490 1.00 95.19 180 ASN A CA 1
ATOM 1454 C C . ASN A 1 180 ? 1.570 9.950 -5.885 1.00 95.19 180 ASN A C 1
ATOM 1456 O O . ASN A 1 180 ? 2.516 9.258 -6.278 1.00 95.19 180 ASN A O 1
ATOM 1460 N N . ARG A 1 181 ? 0.544 10.267 -6.678 1.00 96.38 181 ARG A N 1
ATOM 1461 C CA . ARG A 1 181 ? 0.370 9.778 -8.052 1.00 96.38 181 ARG A CA 1
ATOM 1462 C C . ARG A 1 181 ? 1.614 10.018 -8.915 1.00 96.38 181 ARG A C 1
ATOM 1464 O O . ARG A 1 181 ? 2.089 9.095 -9.570 1.00 96.38 181 ARG A O 1
ATOM 1471 N N . LYS A 1 182 ? 2.182 11.231 -8.873 1.00 97.06 182 LYS A N 1
ATOM 1472 C CA . LYS A 1 182 ? 3.385 11.597 -9.648 1.00 97.06 182 LYS A CA 1
ATOM 1473 C C . LYS A 1 182 ? 4.631 10.829 -9.204 1.00 97.06 182 LYS A C 1
ATOM 1475 O O . LYS A 1 182 ? 5.442 10.435 -10.040 1.00 97.06 182 LYS A O 1
ATOM 1480 N N . ILE A 1 183 ? 4.781 10.594 -7.899 1.00 97.50 183 ILE A N 1
ATOM 1481 C CA . ILE A 1 183 ? 5.901 9.816 -7.353 1.00 97.50 183 ILE A CA 1
ATOM 1482 C C . ILE A 1 183 ? 5.771 8.352 -7.760 1.00 97.50 183 ILE A C 1
ATOM 1484 O O . ILE A 1 183 ? 6.740 7.791 -8.266 1.00 97.50 183 ILE A O 1
ATOM 1488 N N . SER A 1 184 ? 4.584 7.762 -7.605 1.00 98.00 184 SER A N 1
ATOM 1489 C CA . SER A 1 184 ? 4.286 6.396 -8.048 1.00 98.00 184 SER A CA 1
ATOM 1490 C C . SER A 1 184 ? 4.574 6.220 -9.547 1.00 98.00 184 SER A C 1
ATOM 1492 O O . SER A 1 184 ? 5.285 5.293 -9.931 1.00 98.00 184 SER A O 1
ATOM 1494 N N . GLU A 1 185 ? 4.151 7.168 -10.392 1.00 98.38 185 GLU A N 1
ATOM 1495 C CA . GLU A 1 185 ? 4.432 7.127 -11.832 1.00 98.38 185 GLU A CA 1
ATOM 1496 C C . GLU A 1 185 ? 5.936 7.202 -12.119 1.00 98.38 185 GLU A C 1
ATOM 1498 O O . GLU A 1 185 ? 6.467 6.464 -12.952 1.00 98.38 185 GLU A O 1
ATOM 1503 N N . HIS A 1 186 ? 6.647 8.095 -11.429 1.00 98.19 186 HIS A N 1
ATOM 1504 C CA . HIS A 1 186 ? 8.081 8.258 -11.621 1.00 98.19 186 HIS A CA 1
ATOM 1505 C C . HIS A 1 186 ? 8.867 7.026 -11.151 1.00 98.19 186 HIS A C 1
ATOM 1507 O O . HIS A 1 186 ? 9.796 6.600 -11.837 1.00 98.19 186 HIS A O 1
ATOM 1513 N N . GLN A 1 187 ? 8.485 6.425 -10.023 1.00 98.06 187 GLN A N 1
ATOM 1514 C CA . GLN A 1 187 ? 9.041 5.161 -9.534 1.00 98.06 187 GLN A CA 1
ATOM 1515 C C . GLN A 1 187 ? 8.890 4.056 -10.584 1.00 98.06 187 GLN A C 1
ATOM 1517 O O . GLN A 1 187 ? 9.889 3.435 -10.963 1.00 98.06 187 GLN A O 1
ATOM 1522 N N . PHE A 1 188 ? 7.683 3.891 -11.134 1.00 98.31 188 PHE A N 1
ATOM 1523 C CA . PHE A 1 188 ? 7.401 2.905 -12.176 1.00 98.31 188 PHE A CA 1
ATOM 1524 C C . PHE A 1 188 ? 8.220 3.156 -13.453 1.00 98.31 188 PHE A C 1
ATOM 1526 O O . PHE A 1 188 ? 8.896 2.260 -13.960 1.00 98.31 188 PHE A O 1
ATOM 1533 N N . LYS A 1 189 ? 8.254 4.401 -13.951 1.00 97.94 189 LYS A N 1
ATOM 1534 C CA . LYS A 1 189 ? 9.025 4.774 -15.156 1.00 97.94 189 LYS A CA 1
ATOM 1535 C C . LYS A 1 189 ? 10.536 4.587 -14.998 1.00 97.94 189 LYS A C 1
ATOM 1537 O O . LYS A 1 189 ? 11.231 4.392 -15.990 1.00 97.94 189 LYS A O 1
ATOM 1542 N N . ARG A 1 190 ? 11.056 4.648 -13.769 1.00 97.31 190 ARG A N 1
ATOM 1543 C CA . ARG A 1 190 ? 12.469 4.368 -13.444 1.00 97.31 190 ARG A CA 1
ATOM 1544 C C . ARG A 1 190 ? 12.720 2.903 -13.090 1.00 97.31 190 ARG A C 1
ATOM 1546 O O . ARG A 1 190 ? 13.847 2.532 -12.754 1.00 97.31 190 ARG A O 1
ATOM 1553 N N . GLY A 1 191 ? 11.680 2.079 -13.132 1.00 96.88 191 GLY A N 1
ATOM 1554 C CA . GLY A 1 191 ? 11.709 0.677 -12.763 1.00 96.88 191 GLY A CA 1
ATOM 1555 C C . GLY A 1 191 ? 12.133 0.416 -11.326 1.00 96.88 191 GLY A C 1
ATOM 1556 O O . GLY A 1 191 ? 12.827 -0.561 -11.066 1.00 96.88 191 GLY A O 1
ATOM 1557 N N . ALA A 1 192 ? 11.821 1.321 -10.404 1.00 96.62 192 ALA A N 1
ATOM 1558 C CA . ALA A 1 192 ? 12.274 1.266 -9.019 1.00 96.62 192 ALA A CA 1
ATOM 1559 C C . ALA A 1 192 ? 11.109 1.620 -8.079 1.00 96.62 192 ALA A C 1
ATOM 1561 O O . ALA A 1 192 ? 11.017 2.735 -7.571 1.00 96.62 192 ALA A O 1
ATOM 1562 N N . GLY A 1 193 ? 10.200 0.655 -7.912 1.00 95.81 193 GLY A N 1
ATOM 1563 C CA . GLY A 1 193 ? 8.962 0.781 -7.143 1.00 95.81 193 GLY A CA 1
ATOM 1564 C C . GLY A 1 193 ? 8.899 -0.093 -5.885 1.00 95.81 193 GLY A C 1
ATOM 1565 O O . GLY A 1 193 ? 9.907 -0.387 -5.238 1.00 95.81 193 GLY A O 1
ATOM 1566 N N . TRP A 1 194 ? 7.683 -0.471 -5.523 1.00 96.75 194 TRP A N 1
ATOM 1567 C CA . TRP A 1 194 ? 7.283 -1.180 -4.309 1.00 96.75 194 TRP A CA 1
ATOM 1568 C C . TRP A 1 194 ? 7.455 -2.691 -4.422 1.00 96.75 194 TRP A C 1
ATOM 1570 O O . TRP A 1 194 ? 7.782 -3.346 -3.430 1.00 96.75 194 TRP A O 1
ATOM 1580 N N . MET A 1 195 ? 7.267 -3.234 -5.621 1.00 96.62 195 MET A N 1
ATOM 1581 C CA . MET A 1 195 ? 7.422 -4.659 -5.905 1.00 96.62 195 MET A CA 1
ATOM 1582 C C . MET A 1 195 ? 8.868 -5.164 -5.752 1.00 96.62 195 MET A C 1
ATOM 1584 O O . MET A 1 195 ? 9.852 -4.436 -5.911 1.00 96.62 195 MET A O 1
ATOM 1588 N N . ALA A 1 196 ? 8.985 -6.459 -5.469 1.00 95.75 196 ALA A N 1
ATOM 1589 C CA . ALA A 1 196 ? 10.236 -7.178 -5.277 1.00 95.75 196 ALA A CA 1
ATOM 1590 C C . ALA A 1 196 ? 11.026 -7.346 -6.591 1.00 95.75 196 ALA A C 1
ATOM 1592 O O . ALA A 1 196 ? 10.463 -7.374 -7.685 1.00 95.75 196 ALA A O 1
ATOM 1593 N N . ASN A 1 197 ? 12.342 -7.551 -6.467 1.00 94.94 197 ASN A N 1
ATOM 1594 C CA . ASN A 1 197 ? 13.281 -7.862 -7.554 1.00 94.94 197 ASN A CA 1
ATOM 1595 C C . ASN A 1 197 ? 13.314 -6.834 -8.709 1.00 94.94 197 ASN A C 1
ATOM 1597 O O . ASN A 1 197 ? 13.212 -7.197 -9.882 1.00 94.94 197 ASN A O 1
ATOM 1601 N N . ILE A 1 198 ? 13.557 -5.553 -8.404 1.00 95.56 198 ILE A N 1
ATOM 1602 C CA . ILE A 1 198 ? 13.563 -4.443 -9.385 1.00 95.56 198 ILE A CA 1
ATOM 1603 C C . ILE A 1 198 ? 14.498 -4.605 -10.595 1.00 95.56 198 ILE A C 1
ATOM 1605 O O . ILE A 1 198 ? 14.367 -3.875 -11.575 1.00 95.56 198 ILE A O 1
ATOM 1609 N N . MET A 1 199 ? 15.477 -5.512 -10.547 1.00 95.12 199 MET A N 1
ATOM 1610 C CA . MET A 1 199 ? 16.350 -5.774 -11.696 1.00 95.12 199 MET A CA 1
ATOM 1611 C C . MET A 1 199 ? 15.577 -6.350 -12.895 1.00 95.12 199 MET A C 1
ATOM 1613 O O . MET A 1 199 ? 15.987 -6.121 -14.029 1.00 95.12 199 MET A O 1
ATOM 1617 N N . TYR A 1 200 ? 14.458 -7.039 -12.639 1.00 95.44 200 TYR A N 1
ATOM 1618 C CA . TYR A 1 200 ? 13.567 -7.613 -13.655 1.00 95.44 200 TYR A CA 1
ATOM 1619 C C . TYR A 1 200 ? 12.394 -6.689 -14.011 1.00 95.44 200 TYR A C 1
ATOM 1621 O O . TYR A 1 200 ? 11.509 -7.090 -14.759 1.00 95.44 200 TYR A O 1
ATOM 1629 N N . HIS A 1 201 ? 12.353 -5.466 -13.471 1.00 96.75 201 HIS A N 1
ATOM 1630 C CA . HIS A 1 201 ? 11.280 -4.527 -13.779 1.00 96.75 201 HIS A CA 1
ATOM 1631 C C . HIS A 1 201 ? 11.255 -4.235 -15.297 1.00 96.75 201 HIS A C 1
ATOM 1633 O O . HIS A 1 201 ? 12.318 -3.992 -15.873 1.00 96.75 201 HIS A O 1
ATOM 1639 N N . PRO A 1 202 ? 10.084 -4.178 -15.960 1.00 95.44 202 PRO A N 1
ATOM 1640 C CA . PRO A 1 202 ? 9.984 -3.962 -17.412 1.00 95.44 202 PRO A CA 1
ATOM 1641 C C . PRO A 1 202 ? 10.638 -2.651 -17.884 1.00 95.44 202 PRO A C 1
ATOM 1643 O O . PRO A 1 202 ? 11.289 -2.606 -18.920 1.00 95.44 202 PRO A O 1
ATOM 1646 N N . MET A 1 203 ? 10.527 -1.594 -17.079 1.00 96.06 203 MET A N 1
ATOM 1647 C CA . MET A 1 203 ? 11.206 -0.302 -17.283 1.00 96.06 203 MET A CA 1
ATOM 1648 C C . MET A 1 203 ? 12.677 -0.247 -16.809 1.00 96.06 203 MET A C 1
ATOM 1650 O O . MET A 1 203 ? 13.258 0.837 -16.750 1.00 96.06 203 MET A O 1
ATOM 1654 N N . SER A 1 204 ? 13.289 -1.368 -16.410 1.00 92.12 204 SER A N 1
ATOM 1655 C CA . SER A 1 204 ? 14.685 -1.388 -15.946 1.00 92.12 204 SER A CA 1
ATOM 1656 C C . SER A 1 204 ? 15.640 -1.000 -17.089 1.00 92.12 204 SER A C 1
ATOM 1658 O O . SER A 1 204 ? 15.518 -1.548 -18.193 1.00 92.12 204 SER A O 1
ATOM 1660 N N . PRO A 1 205 ? 16.596 -0.072 -16.869 1.00 90.19 205 PRO A N 1
ATOM 1661 C CA . PRO A 1 205 ? 17.537 0.312 -17.914 1.00 90.19 205 PRO A CA 1
ATOM 1662 C C . PRO A 1 205 ? 18.368 -0.876 -18.412 1.00 90.19 205 PRO A C 1
ATOM 1664 O O . PRO A 1 205 ? 18.753 -1.760 -17.646 1.00 90.19 205 PRO A O 1
ATOM 1667 N N . GLN A 1 206 ? 18.665 -0.884 -19.713 1.00 88.50 206 GLN A N 1
ATOM 1668 C CA . GLN A 1 206 ? 19.367 -2.004 -20.347 1.00 88.50 206 GLN A CA 1
ATOM 1669 C C . GLN A 1 206 ? 20.897 -1.935 -20.233 1.00 88.50 206 GLN A C 1
ATOM 1671 O O . GLN A 1 206 ? 21.566 -2.932 -20.514 1.00 88.50 206 GLN A O 1
ATOM 1676 N N . ASP A 1 207 ? 21.428 -0.795 -19.782 1.00 92.94 207 ASP A N 1
ATOM 1677 C CA . ASP A 1 207 ? 22.848 -0.591 -19.503 1.00 92.94 207 ASP A CA 1
ATOM 1678 C C . ASP A 1 207 ? 23.399 -1.635 -18.510 1.00 92.94 207 ASP A C 1
ATOM 1680 O O . ASP A 1 207 ? 22.771 -1.998 -17.512 1.00 92.94 207 ASP A O 1
ATOM 1684 N N . GLN A 1 208 ? 24.606 -2.125 -18.793 1.00 92.88 208 GLN A N 1
ATOM 1685 C CA . GLN A 1 208 ? 25.225 -3.211 -18.035 1.00 92.88 208 GLN A CA 1
ATOM 1686 C C . GLN A 1 208 ? 25.675 -2.776 -16.640 1.00 92.88 208 GLN A C 1
ATOM 1688 O O . GLN A 1 208 ? 25.618 -3.580 -15.704 1.00 92.88 208 GLN A O 1
ATOM 1693 N N . VAL A 1 209 ? 26.112 -1.524 -16.477 1.00 94.44 209 VAL A N 1
ATOM 1694 C CA . VAL A 1 209 ? 26.507 -0.998 -15.163 1.00 94.44 209 VAL A CA 1
ATOM 1695 C C . VAL A 1 209 ? 25.285 -0.949 -14.250 1.00 94.44 209 VAL A C 1
ATOM 1697 O O . VAL A 1 209 ? 25.332 -1.436 -13.116 1.00 94.44 209 VAL A O 1
ATOM 1700 N N . GLU A 1 210 ? 24.163 -0.468 -14.775 1.00 93.94 210 GLU A N 1
ATOM 1701 C CA . GLU A 1 210 ? 22.897 -0.388 -14.066 1.00 93.94 210 GLU A CA 1
ATOM 1702 C C . GLU A 1 210 ? 22.340 -1.762 -13.696 1.00 93.94 210 GLU A C 1
ATOM 1704 O O . GLU A 1 210 ? 21.959 -1.986 -12.542 1.00 93.94 210 GLU A O 1
ATOM 1709 N N . LYS A 1 211 ? 22.357 -2.716 -14.632 1.00 92.12 211 LYS A N 1
ATOM 1710 C CA . LYS A 1 211 ? 21.951 -4.103 -14.358 1.00 92.12 211 LYS A CA 1
ATOM 1711 C C . LYS A 1 211 ? 22.762 -4.717 -13.222 1.00 92.12 211 LYS A C 1
ATOM 1713 O O . LYS A 1 211 ? 22.188 -5.298 -12.300 1.00 92.12 211 LYS A O 1
ATOM 1718 N N . ARG A 1 212 ? 24.091 -4.555 -13.252 1.00 92.56 212 ARG A N 1
ATOM 1719 C CA . ARG A 1 212 ? 24.987 -5.051 -12.193 1.00 92.56 212 ARG A CA 1
ATOM 1720 C C . ARG A 1 212 ? 24.714 -4.380 -10.852 1.00 92.56 212 ARG A C 1
ATOM 1722 O O . ARG A 1 212 ? 24.791 -5.047 -9.822 1.00 92.56 212 ARG A O 1
ATOM 1729 N N . ARG A 1 213 ? 24.399 -3.083 -10.847 1.00 93.19 213 ARG A N 1
ATOM 1730 C CA . ARG A 1 213 ? 24.056 -2.343 -9.627 1.00 93.19 213 ARG A CA 1
ATOM 1731 C C . ARG A 1 213 ? 22.754 -2.862 -9.012 1.00 93.19 213 ARG A C 1
ATOM 1733 O O . ARG A 1 213 ? 22.746 -3.213 -7.835 1.00 93.19 213 ARG A O 1
ATOM 1740 N N . ARG A 1 214 ? 21.694 -3.017 -9.812 1.00 93.12 214 ARG A N 1
ATOM 1741 C CA . ARG A 1 214 ? 20.394 -3.552 -9.361 1.00 93.12 214 ARG A CA 1
ATOM 1742 C C . ARG A 1 214 ? 20.461 -5.005 -8.906 1.00 93.12 214 ARG A C 1
ATOM 1744 O O . ARG A 1 214 ? 19.786 -5.359 -7.949 1.00 93.12 214 ARG A O 1
ATOM 1751 N N . ALA A 1 215 ? 21.291 -5.833 -9.539 1.00 90.75 215 ALA A N 1
ATOM 1752 C CA . ALA A 1 215 ? 21.472 -7.233 -9.149 1.00 90.75 215 ALA A CA 1
ATOM 1753 C C . ALA A 1 215 ? 22.054 -7.410 -7.732 1.00 90.75 215 ALA A C 1
ATOM 1755 O O . ALA A 1 215 ? 2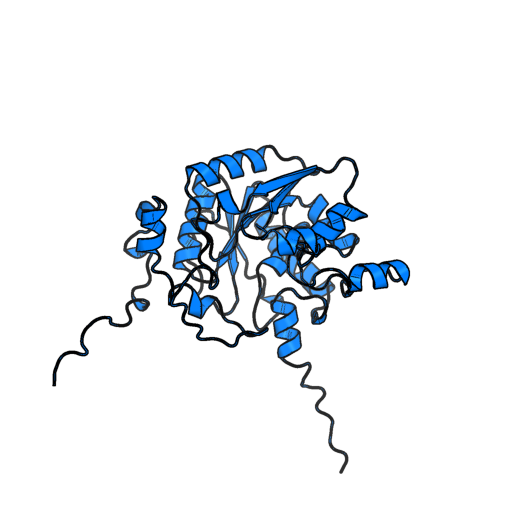1.896 -8.471 -7.135 1.00 90.75 215 ALA A O 1
ATOM 1756 N N . LYS A 1 216 ? 22.718 -6.380 -7.186 1.00 90.12 216 LYS A N 1
ATOM 1757 C CA . LYS A 1 216 ? 23.238 -6.369 -5.807 1.00 90.12 216 LYS A CA 1
ATOM 1758 C C . LYS A 1 216 ? 22.219 -5.865 -4.781 1.00 90.12 216 LYS A C 1
ATOM 1760 O O . LYS A 1 216 ? 22.480 -5.953 -3.583 1.00 90.12 216 LYS A O 1
ATOM 1765 N N . GLN A 1 217 ? 21.096 -5.306 -5.232 1.00 88.50 217 GLN A N 1
ATOM 1766 C CA . GLN A 1 217 ? 20.085 -4.738 -4.349 1.00 88.50 217 GLN A CA 1
ATOM 1767 C C . GLN A 1 217 ? 19.319 -5.846 -3.623 1.00 88.50 217 GLN A C 1
ATOM 1769 O O . GLN A 1 217 ? 19.090 -6.930 -4.161 1.00 88.50 217 GLN A O 1
ATOM 1774 N N . TYR A 1 218 ? 18.888 -5.558 -2.393 1.00 89.12 218 TYR A N 1
ATOM 1775 C CA . TYR A 1 218 ? 17.973 -6.442 -1.678 1.00 89.12 218 TYR A CA 1
ATOM 1776 C C . TYR A 1 218 ? 16.688 -6.653 -2.492 1.00 89.12 218 TYR A C 1
ATOM 1778 O O . TYR A 1 218 ? 16.171 -5.719 -3.098 1.00 89.12 218 TYR A O 1
ATOM 1786 N N . TYR A 1 219 ? 16.187 -7.885 -2.532 1.00 88.94 219 TYR A N 1
ATOM 1787 C CA . TYR A 1 219 ? 15.155 -8.265 -3.494 1.00 88.94 219 TYR A CA 1
ATOM 1788 C C . TYR A 1 219 ? 13.719 -8.048 -3.008 1.00 88.94 219 TYR A C 1
ATOM 1790 O O . TYR A 1 219 ? 12.798 -8.271 -3.783 1.00 88.94 219 TYR A O 1
ATOM 1798 N N . ASP A 1 220 ? 13.512 -7.675 -1.749 1.00 91.75 220 ASP A N 1
ATOM 1799 C CA . ASP A 1 220 ? 12.196 -7.662 -1.102 1.00 91.75 220 ASP A 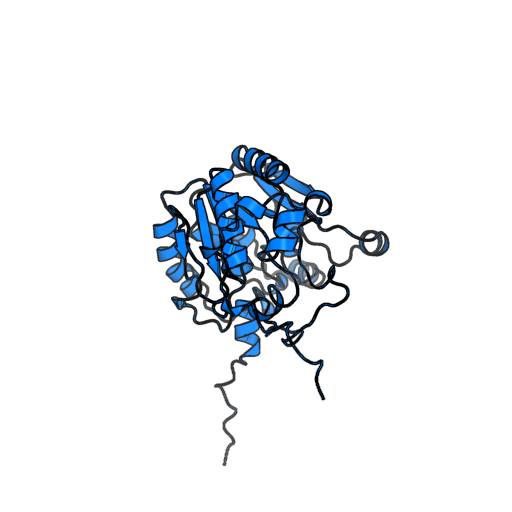CA 1
ATOM 1800 C C . ASP A 1 220 ? 11.378 -6.395 -1.416 1.00 91.75 220 ASP A C 1
ATOM 1802 O O . ASP A 1 220 ? 11.882 -5.435 -2.010 1.00 91.75 220 ASP A O 1
ATOM 1806 N N . HIS A 1 221 ? 10.113 -6.382 -0.995 1.00 94.12 221 HIS A N 1
ATOM 1807 C CA . HIS A 1 221 ? 9.222 -5.235 -1.158 1.00 94.12 221 HIS A CA 1
ATOM 1808 C C . HIS A 1 221 ? 9.823 -3.968 -0.543 1.00 94.12 221 HIS A C 1
ATOM 1810 O O . HIS A 1 221 ? 10.467 -4.007 0.508 1.00 94.12 221 HIS A O 1
ATOM 1816 N N . GLY A 1 222 ? 9.646 -2.843 -1.237 1.00 94.50 222 GLY A N 1
ATOM 1817 C CA . GLY A 1 222 ? 10.137 -1.534 -0.806 1.00 94.50 222 GLY A CA 1
ATOM 1818 C C . GLY A 1 222 ? 11.658 -1.322 -0.909 1.00 94.50 222 GLY A C 1
ATOM 1819 O O . GLY A 1 222 ? 12.147 -0.201 -0.725 1.00 94.50 222 GLY A O 1
ATOM 1820 N N . ALA A 1 223 ? 12.437 -2.349 -1.275 1.00 94.88 223 ALA A N 1
ATOM 1821 C CA . ALA A 1 223 ? 13.854 -2.181 -1.605 1.00 94.88 223 ALA A CA 1
ATOM 1822 C C . ALA A 1 223 ? 14.051 -1.333 -2.874 1.00 94.88 223 ALA A C 1
ATOM 1824 O O . ALA A 1 223 ? 15.035 -0.597 -2.978 1.00 94.88 223 ALA A O 1
ATOM 1825 N N . GLY A 1 224 ? 13.094 -1.395 -3.806 1.00 96.19 224 GLY A N 1
ATOM 1826 C CA . GLY A 1 224 ? 13.049 -0.551 -4.997 1.00 96.19 224 GLY A CA 1
ATOM 1827 C C . GLY A 1 224 ? 12.806 0.922 -4.705 1.00 96.19 224 GLY A C 1
ATOM 1828 O O . GLY A 1 224 ? 13.484 1.770 -5.275 1.00 96.19 224 GLY A O 1
ATOM 1829 N N . VAL A 1 225 ? 11.928 1.232 -3.753 1.00 96.94 225 VAL A N 1
ATOM 1830 C CA . VAL A 1 225 ? 11.668 2.608 -3.303 1.00 96.94 225 VAL A CA 1
ATOM 1831 C C . VAL A 1 225 ? 12.929 3.237 -2.710 1.00 96.94 225 VAL A C 1
ATOM 1833 O O . VAL A 1 225 ? 13.242 4.391 -2.999 1.00 96.94 225 VAL A O 1
ATOM 1836 N N . LEU A 1 226 ? 13.694 2.480 -1.915 1.00 95.62 226 LEU A N 1
ATOM 1837 C CA . LEU A 1 226 ? 14.986 2.950 -1.409 1.00 95.62 226 LEU A CA 1
ATOM 1838 C C . LEU A 1 226 ? 15.990 3.173 -2.546 1.00 95.62 226 LEU A C 1
ATOM 1840 O O . LEU A 1 226 ? 16.637 4.214 -2.592 1.00 95.62 226 LEU A O 1
ATOM 1844 N N . TYR A 1 227 ? 16.083 2.231 -3.485 1.00 95.94 227 TYR A N 1
ATOM 1845 C CA . TYR A 1 227 ? 16.952 2.376 -4.653 1.00 95.94 227 TYR A CA 1
ATOM 1846 C C . TYR A 1 227 ? 16.609 3.631 -5.468 1.00 95.94 227 TYR A C 1
ATOM 1848 O O . TYR A 1 227 ? 17.484 4.401 -5.864 1.00 95.94 227 TYR A O 1
ATOM 1856 N N . TRP A 1 228 ? 15.315 3.876 -5.676 1.00 97.31 228 TRP A N 1
ATOM 1857 C CA . TRP A 1 228 ? 14.817 5.086 -6.313 1.00 97.31 228 TRP A CA 1
ATOM 1858 C C . TRP A 1 228 ? 15.218 6.344 -5.546 1.00 97.31 228 TRP A C 1
ATOM 1860 O O . TRP A 1 228 ? 15.708 7.292 -6.161 1.00 97.31 228 TRP A O 1
A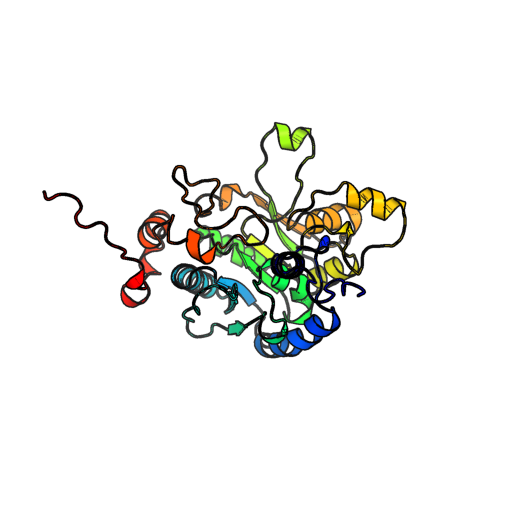TOM 1870 N N . ALA A 1 229 ? 15.073 6.343 -4.221 1.00 96.75 229 ALA A N 1
ATOM 1871 C CA . ALA A 1 229 ? 15.453 7.465 -3.370 1.00 96.75 229 ALA A CA 1
ATOM 1872 C C . ALA A 1 229 ? 16.931 7.854 -3.515 1.00 96.75 229 ALA A C 1
ATOM 1874 O O . ALA A 1 229 ? 17.254 9.041 -3.520 1.00 96.75 229 ALA A O 1
ATOM 1875 N N . GLU A 1 230 ? 17.805 6.858 -3.657 1.00 95.19 230 GLU A N 1
ATOM 1876 C CA . GLU A 1 230 ? 19.260 7.031 -3.728 1.00 95.19 230 GLU A CA 1
ATOM 1877 C C . GLU A 1 230 ? 19.768 7.406 -5.126 1.00 95.19 230 GLU A C 1
ATOM 1879 O O . GLU A 1 230 ? 20.841 7.999 -5.250 1.00 95.19 230 GLU A O 1
ATOM 1884 N N . HIS A 1 231 ? 19.028 7.065 -6.186 1.00 95.44 231 HIS A N 1
ATOM 1885 C CA . HIS A 1 231 ? 19.547 7.161 -7.556 1.00 95.44 231 HIS A CA 1
ATOM 1886 C C . HIS A 1 231 ? 18.700 7.974 -8.529 1.00 95.44 231 HIS A C 1
ATOM 1888 O O . HIS A 1 231 ? 19.240 8.469 -9.518 1.00 95.44 231 HIS A O 1
ATOM 1894 N N . TYR A 1 232 ? 17.398 8.112 -8.286 1.00 96.38 232 TYR A N 1
ATOM 1895 C CA . TYR A 1 232 ? 16.481 8.720 -9.254 1.00 96.38 232 TYR A CA 1
ATOM 1896 C C . TYR A 1 232 ? 15.574 9.792 -8.678 1.00 96.38 232 TYR A C 1
ATOM 1898 O O . TYR A 1 232 ? 15.034 10.579 -9.453 1.00 96.38 232 TYR A O 1
ATOM 1906 N N . LYS A 1 233 ? 15.370 9.829 -7.359 1.00 97.00 233 LYS A N 1
ATOM 1907 C CA . LYS A 1 233 ? 14.475 10.789 -6.717 1.00 97.00 233 LYS A CA 1
ATOM 1908 C C . LYS A 1 233 ? 14.806 12.218 -7.163 1.00 97.00 233 LYS A C 1
ATOM 1910 O O . LYS A 1 233 ? 15.956 12.639 -7.014 1.00 97.00 233 LYS A O 1
ATOM 1915 N N . PRO A 1 234 ? 13.814 12.978 -7.664 1.00 96.56 234 PRO A N 1
ATOM 1916 C CA . PRO A 1 234 ? 14.003 14.384 -7.992 1.00 96.56 234 PRO A CA 1
ATOM 1917 C C . PRO A 1 234 ? 14.598 15.169 -6.815 1.00 96.56 234 PRO A C 1
ATOM 1919 O O . PRO A 1 234 ? 14.345 14.861 -5.644 1.00 96.56 234 PRO A O 1
ATOM 1922 N N . LYS A 1 235 ? 15.417 16.181 -7.113 1.00 95.81 235 LYS A N 1
ATOM 1923 C CA . LYS A 1 235 ? 16.108 16.969 -6.077 1.00 95.81 235 LYS A CA 1
ATOM 1924 C C . LYS A 1 235 ? 15.129 17.701 -5.157 1.00 95.81 235 LYS A C 1
ATOM 1926 O O . LYS A 1 235 ? 15.400 17.833 -3.971 1.00 95.81 235 LYS A O 1
ATOM 1931 N N . ASP A 1 236 ? 13.998 18.123 -5.705 1.00 95.00 236 ASP A N 1
ATOM 1932 C CA . ASP A 1 236 ? 12.907 18.814 -5.021 1.00 95.00 236 ASP A CA 1
ATOM 1933 C C . ASP A 1 236 ? 11.885 17.867 -4.368 1.00 95.00 236 ASP A C 1
ATOM 1935 O O . ASP A 1 236 ? 10.931 18.333 -3.754 1.00 95.00 236 ASP A O 1
ATOM 1939 N N . CYS A 1 237 ? 12.079 16.548 -4.470 1.00 96.81 237 CYS A N 1
ATOM 1940 C CA . CYS A 1 237 ? 11.224 15.561 -3.818 1.00 96.81 237 CYS A CA 1
ATOM 1941 C C . CYS A 1 237 ? 11.720 15.233 -2.402 1.00 96.81 237 CYS A C 1
ATOM 1943 O O . CYS A 1 237 ? 12.914 14.968 -2.203 1.00 96.81 237 CYS A O 1
ATOM 1945 N N . GLN A 1 238 ? 10.812 15.188 -1.423 1.00 96.88 238 GLN A N 1
ATOM 1946 C CA . GLN A 1 238 ? 11.132 14.854 -0.029 1.00 96.88 238 GLN A CA 1
ATOM 1947 C C . GLN A 1 238 ? 10.517 13.517 0.405 1.00 96.88 238 GLN A C 1
ATOM 1949 O O . GLN A 1 238 ? 9.416 13.150 -0.003 1.00 96.88 238 GLN A O 1
ATOM 1954 N N . ILE A 1 239 ? 11.243 12.785 1.256 1.00 96.75 239 ILE A N 1
ATOM 1955 C CA . ILE A 1 239 ? 10.776 11.536 1.868 1.00 96.75 239 ILE A CA 1
ATOM 1956 C C . ILE A 1 239 ? 10.660 11.754 3.374 1.00 96.75 239 ILE A C 1
ATOM 1958 O O . ILE A 1 239 ? 11.663 11.911 4.070 1.00 96.75 239 ILE A O 1
ATOM 1962 N N . HIS A 1 240 ? 9.433 11.710 3.878 1.00 96.94 240 HIS A N 1
ATOM 1963 C CA . HIS A 1 240 ? 9.130 11.724 5.300 1.00 96.94 240 HIS A CA 1
ATOM 1964 C C . HIS A 1 240 ? 9.266 10.318 5.869 1.00 96.94 240 HIS A C 1
ATOM 1966 O O . HIS A 1 240 ? 8.584 9.390 5.438 1.00 96.94 240 HIS A O 1
ATOM 1972 N N . VAL A 1 241 ? 10.142 10.155 6.856 1.00 95.38 241 VAL A N 1
ATOM 1973 C CA . VAL A 1 241 ? 10.400 8.850 7.466 1.00 95.38 241 VAL A CA 1
ATOM 1974 C C . VAL A 1 241 ? 9.735 8.746 8.833 1.00 95.38 241 VAL A C 1
ATOM 1976 O O . VAL A 1 241 ? 9.990 9.559 9.722 1.00 95.38 241 VAL A O 1
ATOM 1979 N N . ILE A 1 242 ? 8.935 7.696 9.015 1.00 94.38 242 ILE A N 1
ATOM 1980 C CA . ILE A 1 242 ? 8.439 7.240 10.316 1.00 94.38 242 ILE A CA 1
ATOM 1981 C C . ILE A 1 242 ? 9.340 6.101 10.798 1.00 94.38 242 ILE A C 1
ATOM 1983 O O . ILE A 1 242 ? 9.628 5.170 10.051 1.00 94.38 242 ILE A O 1
ATOM 1987 N N . LYS A 1 243 ? 9.796 6.149 12.050 1.00 92.44 243 LYS A N 1
ATOM 1988 C CA . LYS A 1 243 ? 10.531 5.023 12.646 1.00 92.44 243 LYS A CA 1
ATOM 1989 C C . LYS A 1 243 ? 9.557 3.884 12.943 1.00 92.44 243 LYS A C 1
ATOM 1991 O O . LYS A 1 243 ? 8.541 4.135 13.583 1.00 92.44 243 LYS A O 1
ATOM 1996 N N . GLU A 1 244 ? 9.897 2.652 12.563 1.00 91.25 244 GLU A N 1
ATOM 1997 C CA . GLU A 1 244 ? 9.057 1.468 12.822 1.00 91.25 244 GLU A CA 1
ATOM 1998 C C . GLU A 1 244 ? 8.620 1.351 14.289 1.00 91.25 244 GLU A C 1
ATOM 2000 O O . GLU A 1 244 ? 7.452 1.105 14.555 1.00 91.25 244 GLU A O 1
ATOM 2005 N N . ALA A 1 245 ? 9.512 1.649 15.241 1.00 90.88 245 ALA A N 1
ATOM 2006 C CA . ALA A 1 245 ? 9.222 1.608 16.677 1.00 90.88 245 ALA A CA 1
ATOM 2007 C C . ALA A 1 245 ? 8.020 2.473 17.114 1.00 90.88 245 ALA A C 1
ATOM 2009 O O . ALA A 1 245 ? 7.445 2.228 18.171 1.00 90.88 245 ALA A O 1
ATOM 2010 N N . LEU A 1 246 ? 7.622 3.479 16.322 1.00 93.06 246 LEU A N 1
ATOM 2011 C CA . LEU A 1 246 ? 6.405 4.247 16.591 1.00 93.06 246 LEU A CA 1
ATOM 2012 C C . LEU A 1 246 ? 5.142 3.385 16.436 1.00 93.06 246 LEU A C 1
ATOM 2014 O O . LEU A 1 246 ? 4.169 3.604 17.154 1.00 93.06 246 LEU A O 1
ATOM 2018 N N . LEU A 1 247 ? 5.160 2.433 15.506 1.00 94.06 247 LEU A N 1
ATOM 2019 C CA . LEU A 1 247 ? 4.010 1.650 15.052 1.00 94.06 247 LEU A CA 1
ATOM 2020 C C . LEU A 1 247 ? 4.099 0.164 15.430 1.00 94.06 247 LEU A C 1
ATOM 2022 O O . LEU A 1 247 ? 3.075 -0.511 15.438 1.00 94.06 247 LEU A O 1
ATOM 2026 N N . ASP A 1 248 ? 5.293 -0.329 15.776 1.00 90.75 248 ASP A N 1
ATOM 2027 C CA . ASP A 1 248 ? 5.561 -1.751 16.038 1.00 90.75 248 ASP A CA 1
ATOM 2028 C C . ASP A 1 248 ? 4.620 -2.368 17.081 1.00 90.75 248 ASP A C 1
ATOM 2030 O O . ASP A 1 248 ? 4.281 -3.539 16.976 1.00 90.75 248 ASP A O 1
ATOM 2034 N N . GLU A 1 249 ? 4.135 -1.596 18.062 1.00 92.81 249 GLU A N 1
ATOM 2035 C CA . GLU A 1 249 ? 3.226 -2.100 19.103 1.00 92.81 249 GLU A CA 1
ATOM 2036 C C . GLU A 1 249 ? 1.998 -2.835 18.545 1.00 92.81 249 GLU A C 1
ATOM 2038 O O . GLU A 1 249 ? 1.581 -3.822 19.147 1.00 92.81 249 GLU A O 1
ATOM 2043 N N . GLY A 1 250 ? 1.479 -2.405 17.392 1.00 92.69 250 GLY A N 1
ATOM 2044 C CA . GLY A 1 250 ? 0.305 -2.989 16.749 1.00 92.69 250 GLY A CA 1
ATOM 2045 C C . GLY A 1 250 ? 0.608 -3.746 15.458 1.00 92.69 250 GLY A C 1
ATOM 2046 O O . GLY A 1 250 ? -0.291 -3.925 14.644 1.00 92.69 250 GLY A O 1
ATOM 2047 N N . HIS A 1 251 ? 1.859 -4.163 15.242 1.00 93.31 251 HIS A N 1
ATOM 2048 C CA . HIS A 1 251 ? 2.234 -5.062 14.150 1.00 93.31 251 HIS A CA 1
ATOM 2049 C C . HIS A 1 251 ? 2.074 -6.523 14.600 1.00 93.31 251 HIS A C 1
ATOM 2051 O O . HIS A 1 251 ? 2.752 -6.965 15.535 1.00 93.31 251 HIS A O 1
ATOM 2057 N N . PHE A 1 252 ? 1.200 -7.282 13.938 1.00 90.12 252 PHE A N 1
ATOM 2058 C CA . PHE A 1 252 ? 0.830 -8.654 14.309 1.00 90.12 252 PHE A CA 1
ATOM 2059 C C . PHE A 1 252 ? 1.426 -9.681 13.351 1.00 90.12 252 PHE A C 1
ATOM 2061 O O . PHE A 1 252 ? 0.738 -10.355 12.588 1.00 90.12 252 PHE A O 1
ATOM 2068 N N . SER A 1 253 ? 2.750 -9.815 13.415 1.00 84.88 253 SER A N 1
ATOM 2069 C CA . SER A 1 253 ? 3.509 -10.672 12.510 1.00 84.88 253 SER A CA 1
ATOM 2070 C C . SER A 1 253 ? 4.055 -11.932 13.182 1.00 84.88 253 SER A C 1
ATOM 2072 O O . SER A 1 253 ? 4.231 -12.021 14.402 1.00 84.88 253 SER A O 1
ATOM 2074 N N . ARG A 1 254 ? 4.431 -12.909 12.346 1.00 80.19 254 ARG A N 1
ATOM 2075 C CA . ARG A 1 254 ? 5.118 -14.144 12.764 1.00 80.19 254 ARG A CA 1
ATOM 2076 C C . ARG A 1 254 ? 6.373 -13.888 13.600 1.00 80.19 254 ARG A C 1
ATOM 2078 O O . ARG A 1 254 ? 6.718 -14.709 14.439 1.00 80.19 254 ARG A O 1
ATOM 2085 N N . ILE A 1 255 ? 7.061 -12.771 13.366 1.00 75.56 255 ILE A N 1
ATOM 2086 C CA . ILE A 1 255 ? 8.307 -12.430 14.064 1.00 75.56 255 ILE A CA 1
ATOM 2087 C C . ILE A 1 255 ? 8.040 -12.145 15.551 1.00 75.56 255 ILE A C 1
ATOM 2089 O O . ILE A 1 255 ? 8.901 -12.415 16.387 1.00 75.56 255 ILE A O 1
ATOM 2093 N N . ARG A 1 256 ? 6.850 -11.636 15.896 1.00 71.31 256 ARG A N 1
ATOM 2094 C CA . ARG A 1 256 ? 6.513 -11.206 17.264 1.00 71.31 256 ARG A CA 1
ATOM 2095 C C . ARG A 1 256 ? 5.770 -12.270 18.072 1.00 71.31 256 ARG A C 1
ATOM 2097 O O . ARG A 1 256 ? 5.830 -12.264 19.300 1.00 71.31 256 ARG A O 1
ATOM 2104 N N . ALA A 1 257 ? 5.099 -13.209 17.412 1.00 78.94 257 ALA A N 1
ATOM 2105 C CA . ALA A 1 257 ? 4.359 -14.272 18.083 1.00 78.94 257 ALA A CA 1
ATOM 2106 C C . ALA A 1 257 ? 5.265 -15.460 18.456 1.00 78.94 257 ALA A C 1
ATOM 2108 O O . ALA A 1 257 ? 5.671 -16.246 17.603 1.00 78.94 257 ALA A O 1
ATOM 2109 N N . LYS A 1 258 ? 5.527 -15.642 19.761 1.00 74.44 258 LYS A N 1
ATOM 2110 C CA . LYS A 1 258 ? 6.344 -16.760 20.285 1.00 74.44 258 LYS A CA 1
ATOM 2111 C C . LYS A 1 258 ? 5.800 -18.144 19.910 1.00 74.44 258 LYS A C 1
ATOM 2113 O O . LYS A 1 258 ? 6.582 -19.053 19.666 1.00 74.44 258 LYS A O 1
ATOM 2118 N N . ASN A 1 259 ? 4.477 -18.283 19.837 1.00 82.31 259 ASN A N 1
ATOM 2119 C CA . ASN A 1 259 ? 3.786 -19.544 19.556 1.00 82.31 259 ASN A CA 1
ATOM 2120 C C . ASN A 1 259 ? 3.090 -19.525 18.186 1.00 82.31 259 ASN A C 1
ATOM 2122 O O . ASN A 1 259 ? 2.009 -20.096 18.040 1.00 82.31 259 ASN A O 1
ATOM 2126 N N . TYR A 1 260 ? 3.680 -18.839 17.200 1.00 85.06 260 TYR A N 1
ATOM 2127 C CA . TYR A 1 260 ? 3.070 -18.693 15.880 1.00 85.06 260 TYR A CA 1
ATOM 2128 C C . TYR A 1 260 ? 2.885 -20.044 15.181 1.00 85.06 260 TYR A C 1
ATOM 2130 O O . TYR A 1 260 ? 3.851 -20.757 14.893 1.00 85.06 260 TYR A O 1
ATOM 2138 N N . ARG A 1 261 ? 1.638 -20.366 14.854 1.00 83.06 261 ARG A N 1
ATOM 2139 C CA . ARG A 1 261 ? 1.225 -21.535 14.085 1.00 83.06 261 ARG A CA 1
ATOM 2140 C C . ARG A 1 261 ? 1.155 -21.155 12.615 1.00 83.06 261 ARG A C 1
ATOM 2142 O O . ARG A 1 261 ? 0.302 -20.369 12.211 1.00 83.06 261 ARG A O 1
ATOM 2149 N N . SER A 1 262 ? 2.065 -21.715 11.823 1.00 82.06 262 SER A N 1
ATOM 2150 C CA . SER A 1 262 ? 2.020 -21.593 10.367 1.00 82.06 262 SER A CA 1
ATOM 2151 C C . SER A 1 262 ? 1.230 -22.765 9.800 1.00 82.06 262 SER A C 1
ATOM 2153 O O . SER A 1 262 ? 1.561 -23.917 10.078 1.00 82.06 262 SER A O 1
ATOM 2155 N N . VAL A 1 263 ? 0.185 -22.461 9.034 1.00 81.81 263 VAL A N 1
ATOM 2156 C CA . VAL A 1 263 ? -0.701 -23.460 8.404 1.00 81.81 263 VAL A CA 1
ATOM 2157 C C . VAL A 1 263 ? -0.525 -23.517 6.889 1.00 81.81 263 VAL A C 1
ATOM 2159 O O . VAL A 1 263 ? -1.163 -24.317 6.214 1.00 81.81 263 VAL A O 1
ATOM 2162 N N . SER A 1 264 ? 0.369 -22.688 6.348 1.00 78.50 264 SER A N 1
ATOM 2163 C CA . SER A 1 264 ? 0.668 -22.608 4.922 1.00 78.50 264 SER A CA 1
ATOM 2164 C C . SER A 1 264 ? 2.176 -22.726 4.654 1.00 78.50 264 SER A C 1
ATOM 2166 O O . SER A 1 264 ? 2.992 -22.463 5.543 1.00 78.50 264 SER A O 1
ATOM 2168 N N . PRO A 1 265 ? 2.601 -23.126 3.440 1.00 78.69 265 PRO A N 1
ATOM 2169 C CA . PRO A 1 265 ? 4.019 -23.228 3.110 1.00 78.69 265 PRO A CA 1
ATOM 2170 C C . PRO A 1 265 ? 4.755 -21.888 3.241 1.00 78.69 265 PRO A C 1
ATOM 2172 O O . PRO A 1 265 ? 4.249 -20.836 2.852 1.00 78.69 265 PRO A O 1
ATOM 2175 N N . ASN A 1 266 ? 6.016 -21.925 3.679 1.00 75.50 266 ASN A N 1
ATOM 2176 C CA . ASN A 1 266 ? 6.865 -20.733 3.778 1.00 75.50 266 ASN A CA 1
ATOM 2177 C C . ASN A 1 266 ? 7.483 -20.333 2.420 1.00 75.50 266 ASN A C 1
ATOM 2179 O O . ASN A 1 266 ? 8.702 -20.253 2.275 1.00 75.50 266 ASN A O 1
ATOM 2183 N N . ASN A 1 267 ? 6.653 -20.144 1.391 1.00 78.31 267 ASN A N 1
ATOM 2184 C CA . ASN A 1 267 ? 7.094 -19.801 0.035 1.00 78.31 267 ASN A CA 1
ATOM 2185 C C . ASN A 1 267 ? 6.137 -18.793 -0.644 1.00 78.31 267 ASN A C 1
ATOM 2187 O O . ASN A 1 267 ? 5.519 -17.957 0.020 1.00 78.31 267 ASN A O 1
ATOM 2191 N N . ALA A 1 268 ? 6.068 -18.782 -1.980 1.00 70.19 268 ALA A N 1
ATOM 2192 C CA . ALA A 1 268 ? 5.156 -17.907 -2.724 1.00 70.19 268 ALA A CA 1
ATOM 2193 C C . ALA A 1 268 ? 3.668 -18.226 -2.477 1.00 70.19 268 ALA A C 1
ATOM 2195 O O . ALA A 1 268 ? 2.839 -17.342 -2.638 1.00 70.19 268 ALA A O 1
ATOM 2196 N N . LYS A 1 269 ? 3.347 -19.445 -2.028 1.00 77.00 269 LYS A N 1
ATOM 2197 C CA . LYS A 1 269 ? 1.986 -19.927 -1.753 1.00 77.00 269 LYS A CA 1
ATOM 2198 C C . LYS A 1 269 ? 1.512 -19.650 -0.320 1.00 77.00 269 LYS A C 1
ATOM 2200 O O . LYS A 1 269 ? 0.426 -20.092 0.042 1.00 77.00 269 LYS A O 1
ATOM 2205 N N . ARG A 1 270 ? 2.307 -18.946 0.502 1.00 79.31 270 ARG A N 1
ATOM 2206 C CA . ARG A 1 270 ? 1.935 -18.599 1.883 1.00 79.31 270 ARG A CA 1
ATOM 2207 C C . ARG A 1 270 ? 0.564 -17.926 1.910 1.00 79.31 270 ARG A C 1
ATOM 2209 O O . ARG A 1 270 ? 0.277 -17.052 1.087 1.00 79.31 270 ARG A O 1
ATOM 2216 N N . ASP A 1 271 ? -0.257 -18.322 2.865 1.00 81.50 271 ASP A N 1
ATOM 2217 C CA . ASP A 1 271 ? -1.608 -17.823 3.051 1.00 81.50 271 ASP A CA 1
ATOM 2218 C C . ASP A 1 271 ? -1.737 -17.115 4.401 1.00 81.50 271 ASP A C 1
ATOM 2220 O O . ASP A 1 271 ? -1.923 -17.744 5.440 1.00 81.50 271 ASP A O 1
ATOM 2224 N N . LEU A 1 272 ? -1.604 -15.786 4.380 1.00 80.31 272 LEU A N 1
ATOM 2225 C CA . LEU A 1 272 ? -1.775 -14.965 5.579 1.00 80.31 272 LEU A CA 1
ATOM 2226 C C . LEU A 1 272 ? -3.234 -14.950 6.055 1.00 80.31 272 LEU A C 1
ATOM 2228 O O . LEU A 1 272 ? -3.473 -14.780 7.249 1.00 80.31 272 LEU A O 1
ATOM 2232 N N . THR A 1 273 ? -4.188 -15.170 5.144 1.00 78.19 273 THR A N 1
ATOM 2233 C CA . THR A 1 273 ? -5.625 -15.142 5.450 1.00 78.19 273 THR A CA 1
ATOM 2234 C C . THR A 1 273 ? -6.004 -16.222 6.462 1.00 78.19 273 THR A C 1
ATOM 2236 O O . THR A 1 273 ? -6.799 -15.990 7.366 1.00 78.19 273 THR A O 1
ATOM 2239 N N . SER A 1 274 ? -5.321 -17.365 6.386 1.00 76.31 274 SER A N 1
ATOM 2240 C CA . SER A 1 274 ? -5.501 -18.503 7.286 1.00 76.31 274 SER A CA 1
ATOM 2241 C C . SER A 1 274 ? -4.675 -18.410 8.580 1.00 76.31 274 SE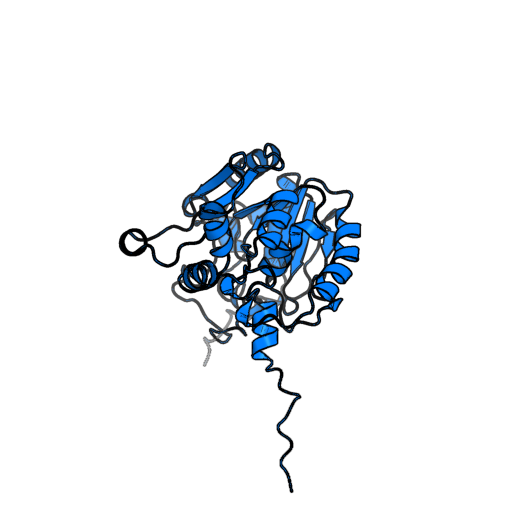R A C 1
ATOM 2243 O O . SER A 1 274 ? -4.868 -19.209 9.495 1.00 76.31 274 SER A O 1
ATOM 2245 N N . GLU A 1 275 ? -3.729 -17.467 8.680 1.00 84.06 275 GLU A N 1
ATOM 2246 C CA . GLU A 1 275 ? -2.788 -17.386 9.806 1.00 84.06 275 GLU A CA 1
ATOM 2247 C C . GLU A 1 275 ? -3.094 -16.240 10.785 1.00 84.06 275 GLU A C 1
ATOM 2249 O O . GLU A 1 275 ? -2.752 -16.369 11.960 1.00 84.06 275 GLU A O 1
ATOM 2254 N N . LEU A 1 276 ? -3.709 -15.128 10.360 1.00 86.50 276 LEU A N 1
ATOM 2255 C CA . LEU A 1 276 ? -3.868 -13.945 11.223 1.00 86.50 276 LEU A CA 1
ATOM 2256 C C . LEU A 1 276 ? -4.767 -14.230 12.440 1.00 86.50 276 LEU A C 1
ATOM 2258 O O . LEU A 1 276 ? -4.281 -14.236 13.572 1.00 86.50 276 LEU A O 1
ATOM 2262 N N . SER A 1 277 ? -6.038 -14.568 12.215 1.00 86.62 277 SER A N 1
ATOM 2263 C CA . SER A 1 277 ? -6.996 -14.869 13.295 1.00 86.62 277 SER A CA 1
ATOM 2264 C C . SER A 1 277 ? -6.709 -16.179 14.038 1.00 86.62 277 SER A C 1
ATOM 2266 O O . SER A 1 277 ? -7.152 -16.357 15.169 1.00 86.62 277 SER A O 1
ATOM 2268 N N . LEU A 1 278 ? -5.909 -17.078 13.454 1.00 86.25 278 LEU A N 1
ATOM 2269 C CA . LEU A 1 278 ? -5.416 -18.273 14.147 1.00 86.25 278 LEU A CA 1
ATOM 2270 C C . LEU A 1 278 ? -4.425 -17.924 15.269 1.00 86.25 278 LEU A C 1
ATOM 2272 O O . LEU A 1 278 ? -4.332 -18.641 16.266 1.00 86.25 278 LEU A O 1
ATOM 2276 N N . ASN A 1 279 ? -3.643 -16.862 15.078 1.00 89.06 279 ASN A N 1
ATOM 2277 C CA . ASN A 1 279 ? -2.524 -16.518 15.952 1.00 89.06 279 ASN A CA 1
ATOM 2278 C C . ASN A 1 279 ? -2.800 -15.318 16.857 1.00 89.06 279 ASN A C 1
ATOM 2280 O O . ASN A 1 279 ? -2.134 -15.178 17.884 1.00 89.06 279 ASN A O 1
ATOM 2284 N N . PHE A 1 280 ? -3.760 -14.469 16.494 1.00 90.00 280 PHE A N 1
ATOM 2285 C CA . PHE A 1 280 ? -4.053 -13.230 17.200 1.00 90.00 280 PHE A CA 1
ATOM 2286 C C . PHE A 1 280 ? -5.559 -13.063 17.382 1.00 90.00 280 PHE A C 1
ATOM 2288 O O . PHE A 1 280 ? -6.318 -13.022 16.414 1.00 90.00 280 PHE A O 1
ATOM 2295 N N . ASN A 1 281 ? -5.996 -12.930 18.635 1.00 91.25 281 ASN A N 1
ATOM 2296 C CA . ASN A 1 281 ? -7.386 -12.625 18.939 1.00 91.25 281 ASN A CA 1
ATOM 2297 C C . ASN A 1 281 ? -7.632 -11.123 18.742 1.00 91.25 281 ASN A C 1
ATOM 2299 O O . ASN A 1 281 ? -7.137 -10.306 19.516 1.00 91.25 281 ASN A O 1
ATOM 2303 N N . LEU A 1 282 ? -8.419 -10.761 17.726 1.00 91.94 282 LEU A N 1
ATOM 2304 C CA . LEU A 1 282 ? -8.676 -9.362 17.377 1.00 91.94 282 LEU A CA 1
ATOM 2305 C C . LEU A 1 282 ? -9.209 -8.530 18.556 1.00 91.94 282 LEU A C 1
ATOM 2307 O O . LEU A 1 282 ? -8.781 -7.391 18.724 1.00 91.94 282 LEU A O 1
ATOM 2311 N N . LYS A 1 283 ? -10.108 -9.079 19.387 1.00 92.06 283 LYS A N 1
ATOM 2312 C CA . LYS A 1 283 ? -10.678 -8.348 20.534 1.00 92.06 283 LYS A CA 1
ATOM 2313 C C . LYS A 1 283 ? -9.602 -8.016 21.562 1.00 92.06 283 LYS A C 1
ATOM 2315 O O . LYS A 1 283 ? -9.511 -6.870 22.000 1.00 92.06 283 LYS A O 1
ATOM 2320 N N . ASP A 1 284 ? -8.766 -8.994 21.899 1.00 93.00 284 ASP A N 1
ATOM 2321 C CA . ASP A 1 284 ? -7.689 -8.813 22.874 1.00 93.00 284 ASP A CA 1
ATOM 2322 C C . ASP A 1 284 ? -6.629 -7.835 22.355 1.00 93.00 284 ASP A C 1
ATOM 2324 O O . ASP A 1 284 ? -6.169 -6.954 23.085 1.00 93.00 284 ASP A O 1
ATOM 2328 N N . GLU A 1 285 ? -6.249 -7.961 21.082 1.00 94.31 285 GLU A N 1
ATOM 2329 C CA . GLU A 1 285 ? -5.245 -7.093 20.471 1.00 94.31 285 GLU A CA 1
ATOM 2330 C C . GLU A 1 285 ? -5.743 -5.651 20.289 1.00 94.31 285 GLU A C 1
ATOM 2332 O O . GLU A 1 285 ? -5.015 -4.700 20.587 1.00 94.31 285 GLU A O 1
ATOM 2337 N N . ALA A 1 286 ? -7.004 -5.462 19.895 1.00 94.75 286 ALA A N 1
ATOM 2338 C CA . ALA A 1 286 ? -7.623 -4.141 19.833 1.00 94.75 286 ALA A CA 1
ATOM 2339 C C . ALA A 1 286 ? -7.750 -3.498 21.221 1.00 94.75 286 ALA A C 1
ATOM 2341 O O . ALA A 1 286 ? -7.494 -2.299 21.363 1.00 94.75 286 ALA A O 1
ATOM 2342 N N . ALA A 1 287 ? -8.067 -4.275 22.262 1.00 95.00 287 ALA A N 1
ATOM 2343 C CA . ALA A 1 287 ? -8.151 -3.767 23.629 1.00 95.00 287 ALA A CA 1
ATOM 2344 C C . ALA A 1 287 ? -6.817 -3.196 24.126 1.00 95.00 287 ALA A C 1
ATOM 2346 O O . ALA A 1 287 ? -6.788 -2.091 24.672 1.00 95.00 287 ALA A O 1
ATOM 2347 N N . LYS A 1 288 ? -5.691 -3.873 23.853 1.00 95.44 288 LYS A N 1
ATOM 2348 C CA . LYS A 1 288 ? -4.341 -3.368 24.191 1.00 95.44 288 LYS A CA 1
ATOM 2349 C C . LYS A 1 288 ? -4.033 -2.019 23.534 1.00 95.44 288 LYS A C 1
ATOM 2351 O O . LYS A 1 288 ? -3.261 -1.218 24.074 1.00 95.44 288 LYS A O 1
ATOM 2356 N N . LEU A 1 289 ? -4.634 -1.760 22.374 1.00 96.62 289 LEU A N 1
ATOM 2357 C CA . LEU A 1 289 ? -4.472 -0.529 21.603 1.00 96.62 289 LEU A CA 1
ATOM 2358 C C . LEU A 1 289 ? -5.537 0.536 21.915 1.00 96.62 289 LEU A C 1
ATOM 2360 O O . LEU A 1 289 ? -5.425 1.653 21.412 1.00 96.62 289 LEU A O 1
ATOM 2364 N N . GLY A 1 290 ? -6.520 0.240 22.773 1.00 96.75 290 GLY A N 1
ATOM 2365 C CA . GLY A 1 290 ? -7.631 1.150 23.072 1.00 96.75 290 GLY A CA 1
ATOM 2366 C C . GLY A 1 290 ? -8.603 1.311 21.899 1.00 96.75 290 GLY A C 1
ATOM 2367 O O . GLY A 1 290 ? -9.069 2.418 21.638 1.00 96.75 290 GLY A O 1
ATOM 2368 N N . LEU A 1 291 ? -8.846 0.221 21.163 1.00 96.94 291 LEU A N 1
ATOM 2369 C CA . LEU A 1 291 ? -9.684 0.165 19.958 1.00 96.94 291 LEU A CA 1
ATOM 2370 C C . LEU A 1 291 ? -10.899 -0.765 20.117 1.00 96.94 291 LEU A C 1
ATOM 2372 O O . LEU A 1 291 ? -11.536 -1.113 19.126 1.00 96.94 291 LEU A O 1
ATOM 2376 N N . SER A 1 292 ? -11.209 -1.220 21.336 1.00 94.88 292 SER A N 1
ATOM 2377 C CA . SER A 1 292 ? -12.285 -2.195 21.579 1.00 94.88 292 SER A CA 1
ATOM 2378 C C . SER A 1 292 ? -13.647 -1.730 21.073 1.00 94.88 292 SER A C 1
ATOM 2380 O O . SER A 1 292 ? -14.447 -2.544 20.627 1.00 94.88 292 SER A O 1
ATOM 2382 N N . ASP A 1 293 ? -13.908 -0.427 21.123 1.00 93.88 293 ASP A N 1
ATOM 2383 C CA . ASP A 1 293 ? -15.154 0.189 20.670 1.00 93.88 293 ASP A CA 1
ATOM 2384 C C . ASP A 1 293 ? -15.334 0.141 19.141 1.00 93.88 293 ASP A C 1
ATOM 2386 O O . ASP A 1 293 ? -16.446 0.298 18.643 1.00 93.88 293 ASP A O 1
ATOM 2390 N N . LEU A 1 294 ? -14.266 -0.145 18.385 1.00 92.94 294 LEU A N 1
ATOM 2391 C CA . LEU A 1 294 ? -14.342 -0.377 16.940 1.00 92.94 294 LEU A CA 1
ATOM 2392 C C . LEU A 1 294 ? -14.807 -1.788 16.576 1.00 92.94 294 LEU A C 1
ATOM 2394 O O . LEU A 1 294 ? -15.022 -2.062 15.393 1.00 92.94 294 LEU A O 1
ATOM 2398 N N . ILE A 1 295 ? -14.971 -2.674 17.557 1.00 90.00 295 ILE A N 1
ATOM 2399 C CA . ILE A 1 295 ? -15.397 -4.055 17.355 1.00 90.00 295 ILE A CA 1
ATOM 2400 C C . ILE A 1 295 ? -16.791 -4.216 17.956 1.00 90.00 295 ILE A C 1
ATOM 2402 O O . ILE A 1 295 ? -16.931 -4.413 19.164 1.00 90.00 295 ILE A O 1
ATOM 2406 N N . ALA A 1 296 ? -17.829 -4.159 17.122 1.00 78.44 296 ALA A N 1
ATOM 2407 C CA . ALA A 1 296 ? -19.170 -4.482 17.587 1.00 78.44 296 ALA A CA 1
ATOM 2408 C C . ALA A 1 296 ? -19.347 -6.012 17.714 1.00 78.44 296 ALA A C 1
ATOM 2410 O O . ALA A 1 296 ? -18.681 -6.778 17.009 1.00 78.44 296 ALA A O 1
ATOM 2411 N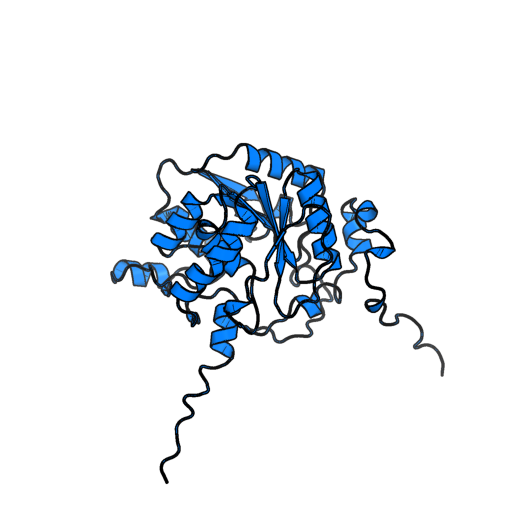 N . PRO A 1 297 ? -20.224 -6.506 18.605 1.00 65.12 297 PRO A N 1
ATOM 2412 C CA . PRO A 1 297 ? -20.527 -7.935 18.709 1.00 65.12 297 PRO A CA 1
ATOM 2413 C C . PRO A 1 297 ? -20.944 -8.573 17.374 1.00 65.12 297 PRO A C 1
ATOM 2415 O O . PRO A 1 297 ? -20.519 -9.686 17.074 1.00 65.12 297 PRO A O 1
ATOM 2418 N N . GLU A 1 298 ? -21.711 -7.847 16.564 1.00 68.50 298 GLU A N 1
ATOM 2419 C CA . GLU A 1 298 ? -22.165 -8.215 15.219 1.00 68.50 298 GLU A CA 1
ATOM 2420 C C . GLU A 1 298 ? -21.065 -8.147 14.147 1.00 68.50 298 GLU A C 1
ATOM 2422 O O . GLU A 1 298 ? -21.205 -8.703 13.051 1.00 68.50 298 GLU A O 1
ATOM 2427 N N . ASP A 1 299 ? -19.950 -7.480 14.447 1.00 65.00 299 ASP A N 1
ATOM 2428 C CA . ASP A 1 299 ? -18.845 -7.318 13.511 1.00 65.00 299 ASP A CA 1
ATOM 2429 C C . ASP A 1 299 ? -17.977 -8.570 13.429 1.00 65.00 299 ASP A C 1
ATOM 2431 O O . ASP A 1 299 ? -17.460 -8.852 12.350 1.00 65.00 299 ASP A O 1
ATOM 2435 N N . VAL A 1 300 ? -17.882 -9.350 14.509 1.00 61.53 300 VAL A N 1
ATOM 2436 C CA . VAL A 1 300 ? -16.994 -10.516 14.595 1.00 61.53 300 VAL A CA 1
ATOM 2437 C C . VAL A 1 300 ? -17.696 -11.779 14.113 1.00 61.53 300 VAL A C 1
ATOM 2439 O O . VAL A 1 300 ? -18.748 -12.159 14.627 1.00 61.53 300 VAL A O 1
ATOM 2442 N N . SER A 1 301 ? -17.087 -12.465 13.147 1.00 59.28 301 SER A N 1
ATOM 2443 C CA . SER A 1 301 ? -17.584 -13.751 12.650 1.00 59.28 301 SER A CA 1
ATOM 2444 C C . SER A 1 301 ? -17.607 -14.795 13.777 1.00 59.28 301 SER A C 1
ATOM 2446 O O . SER A 1 301 ? -16.566 -15.106 14.360 1.00 59.28 301 SER A O 1
ATOM 2448 N N . THR A 1 302 ? -18.769 -15.392 14.061 1.00 52.88 302 THR A N 1
ATOM 2449 C CA . THR A 1 302 ? -18.907 -16.468 15.068 1.00 52.88 302 THR A CA 1
ATOM 2450 C C . THR A 1 302 ? -18.156 -17.748 14.690 1.00 52.88 302 THR A C 1
ATOM 2452 O O . THR A 1 302 ? -17.841 -18.555 15.559 1.00 52.88 302 THR A O 1
ATOM 2455 N N . ASP A 1 303 ? -17.801 -17.902 13.413 1.00 48.81 303 ASP A N 1
ATOM 2456 C CA . ASP A 1 303 ? -17.073 -19.062 12.878 1.00 48.81 303 ASP A CA 1
ATOM 2457 C C . ASP A 1 303 ? -15.631 -19.193 13.401 1.00 48.81 303 ASP A C 1
ATOM 2459 O O . ASP A 1 303 ? -15.032 -20.260 13.298 1.00 48.81 303 ASP A O 1
ATOM 2463 N N . ASN A 1 304 ? -15.074 -18.138 14.009 1.00 41.91 304 ASN A N 1
ATOM 2464 C CA . ASN A 1 304 ? -13.734 -18.169 14.607 1.00 41.91 304 ASN A CA 1
ATOM 2465 C C . ASN A 1 304 ? -13.709 -18.764 16.029 1.00 41.91 304 ASN A C 1
ATOM 2467 O O . ASN A 1 304 ? -12.643 -18.865 16.639 1.00 41.91 304 ASN A O 1
ATOM 2471 N N . VAL A 1 305 ? -14.851 -19.212 16.563 1.00 37.72 305 VAL A N 1
ATOM 2472 C CA . VAL A 1 305 ? -14.908 -19.976 17.818 1.00 37.72 305 VAL A CA 1
ATOM 2473 C C . VAL A 1 305 ? -14.788 -21.472 17.511 1.00 37.72 305 VAL A C 1
ATOM 2475 O O . VAL A 1 305 ? -15.704 -22.254 17.756 1.00 37.72 305 VAL A O 1
ATOM 2478 N N . ILE A 1 306 ? -13.634 -21.913 17.000 1.00 36.62 306 ILE A N 1
ATOM 2479 C CA . ILE A 1 306 ? -13.280 -23.338 17.083 1.00 36.62 306 ILE A CA 1
ATOM 2480 C C . ILE A 1 306 ? -12.867 -23.622 18.535 1.00 36.62 30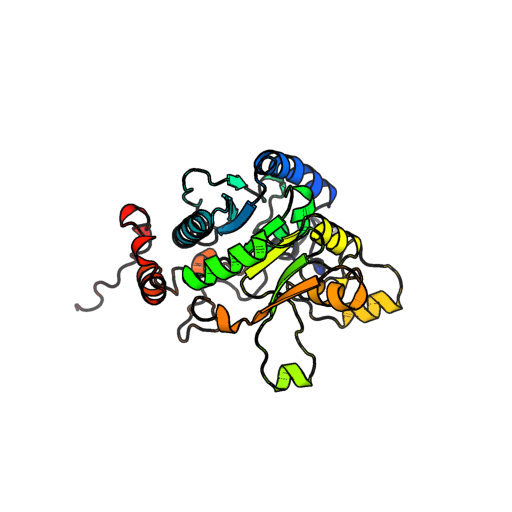6 ILE A C 1
ATOM 2482 O O . ILE A 1 306 ? -11.715 -23.472 18.937 1.00 36.62 306 ILE A O 1
ATOM 2486 N N . SER A 1 307 ? -13.887 -23.948 19.331 1.00 34.78 307 SER A N 1
ATOM 2487 C CA . SER A 1 307 ? -13.882 -24.801 20.525 1.00 34.78 307 SER A CA 1
ATOM 2488 C C . SER A 1 307 ? -12.581 -24.864 21.349 1.00 34.78 307 SER A C 1
ATOM 2490 O O . SER A 1 307 ? -11.830 -25.835 21.276 1.00 34.78 307 SER A O 1
ATOM 2492 N N . MET A 1 308 ? -12.385 -23.914 22.270 1.00 32.81 308 MET A N 1
ATOM 2493 C CA . MET A 1 308 ? -11.621 -24.166 23.508 1.00 32.81 308 MET A CA 1
ATOM 2494 C C . MET A 1 308 ? -12.523 -24.722 24.621 1.00 32.81 308 MET A C 1
ATOM 2496 O O . MET A 1 308 ? -12.446 -24.312 25.777 1.00 32.81 308 MET A O 1
ATOM 2500 N N . THR A 1 309 ? -13.410 -25.662 24.298 1.00 34.72 309 THR A N 1
ATOM 2501 C CA . THR A 1 309 ? -14.207 -26.360 25.311 1.00 34.72 309 THR A CA 1
ATOM 2502 C C . THR A 1 309 ? -14.177 -27.867 25.087 1.00 34.72 309 THR A C 1
ATOM 2504 O O . THR A 1 309 ? -14.715 -28.381 24.116 1.00 34.72 309 THR A O 1
ATOM 2507 N N . ARG A 1 310 ? -13.583 -28.537 26.086 1.00 34.81 310 ARG A N 1
ATOM 2508 C CA . ARG A 1 310 ? -13.631 -29.970 26.428 1.00 34.81 310 ARG A CA 1
ATOM 2509 C C . ARG A 1 310 ? -12.726 -30.925 25.642 1.00 34.81 310 ARG A C 1
ATOM 2511 O O . ARG A 1 310 ? -13.167 -31.673 24.785 1.00 34.81 310 ARG A O 1
ATOM 2518 N N . ALA A 1 311 ? -11.494 -31.035 26.136 1.00 32.94 311 ALA A N 1
ATOM 2519 C CA . ALA A 1 311 ? -10.831 -32.329 26.297 1.00 32.94 311 ALA A CA 1
ATOM 2520 C C . ALA A 1 311 ? -10.405 -32.494 27.769 1.00 32.94 311 ALA A C 1
ATOM 2522 O O . ALA A 1 311 ? -9.231 -32.501 28.118 1.00 32.94 311 ALA A O 1
ATOM 2523 N N . SER A 1 312 ? -11.397 -32.556 28.656 1.00 40.59 312 SER A N 1
ATOM 2524 C CA . SER A 1 312 ? -11.265 -33.170 29.975 1.00 40.59 312 SER A CA 1
ATOM 2525 C C . SER A 1 312 ? -12.519 -34.007 30.202 1.00 40.59 312 SER A C 1
ATOM 2527 O O . SER A 1 312 ? -13.612 -33.478 30.402 1.00 40.59 312 SER A O 1
ATOM 2529 N N . GLY A 1 313 ? -12.384 -35.327 30.083 1.00 35.72 313 GLY A N 1
ATOM 2530 C CA . GLY A 1 313 ? -13.500 -36.231 30.336 1.00 35.72 313 GLY A CA 1
ATOM 2531 C C . GLY A 1 313 ? -13.397 -37.583 29.647 1.00 35.72 313 GLY A C 1
ATOM 2532 O O . GLY A 1 313 ? -14.080 -37.782 28.651 1.00 35.72 313 GLY A O 1
ATOM 2533 N N . ARG A 1 314 ? -12.668 -38.483 30.320 1.00 33.91 314 ARG A N 1
ATOM 2534 C CA . ARG A 1 314 ? -12.629 -39.954 30.201 1.00 33.91 314 ARG A CA 1
ATOM 2535 C C . ARG A 1 314 ? -11.793 -40.541 29.073 1.00 33.91 314 ARG A C 1
ATOM 2537 O O . ARG A 1 314 ? -12.146 -40.359 27.894 1.00 33.91 314 ARG A O 1
#